Protein AF-A0A497MXH8-F1 (afdb_monomer_lite)

Foldseek 3Di:
DPPPPPVVVVVVVVVVVCVVCVDDDLVVLLVLQQCCQQVLQLLLVCLQVHPVCNVVSNVLSCQQANVQLVVLLVVLCVLCVVPPQNDSSVSSVLSSVLCVQLSVLQNVQSNVCNVVVPLLSNLLSNLVSLLSSLLSQLLVLLVRDPDCNPSSNVSSNRSSVSSVVSCVVVRPRDPVSVVVSVVSSVVSNVVSVVVSVVVVVVVVVVVVVDPPPPD

Radius of gyration: 21.23 Å; chains: 1; bounding box: 56×37×60 Å

Secondary structure (DSSP, 8-state):
---SHHHHHHHHHHHHHHHHT-PPPHHHHHHHHHHHHHHHHHHHHHHHH-GGGHHHHHHHHIIIIIHHHHHHHHHHHHHTTT-TT--HHHHHHHHHHHHHHHHHHHHHHHHHHHHH--TTHHHHHHHHHHHHHHHHHHHHHHHH-SS-HHHHHHHHHHHHHHHHHHHTTTS---HHHHHHHHHHHHHHHHHHHHHHHHHHHHHHHHHTS------

pLDDT: mean 83.24, std 13.32, range [35.53, 95.25]

Structure (mmCIF, N/CA/C/O backbone):
data_AF-A0A497MXH8-F1
#
_entry.id   AF-A0A497MXH8-F1
#
loop_
_atom_site.group_PDB
_atom_site.id
_atom_site.type_symbol
_atom_site.label_atom_id
_atom_site.label_alt_id
_atom_site.label_comp_id
_atom_site.label_asym_id
_atom_site.label_entity_id
_atom_site.label_seq_id
_atom_site.pdbx_PDB_ins_code
_atom_site.Cartn_x
_atom_site.Cartn_y
_atom_site.Cartn_z
_atom_site.occupancy
_atom_site.B_iso_or_equiv
_atom_site.auth_seq_id
_atom_site.auth_comp_id
_atom_site.auth_asym_id
_atom_site.auth_atom_id
_atom_site.pdbx_PDB_model_num
ATOM 1 N N . MET A 1 1 ? -40.051 -21.062 37.160 1.00 43.19 1 MET A N 1
ATOM 2 C CA . MET A 1 1 ? -38.907 -21.979 36.965 1.00 43.19 1 MET A CA 1
ATOM 3 C C . MET A 1 1 ? -38.566 -22.054 35.468 1.00 43.19 1 MET A C 1
ATOM 5 O O . MET A 1 1 ? -38.846 -23.052 34.830 1.00 43.19 1 MET A O 1
ATOM 9 N N . TRP A 1 2 ? -38.050 -20.961 34.881 1.00 47.56 2 TRP A N 1
ATOM 10 C CA . TRP A 1 2 ? -37.720 -20.842 33.440 1.00 47.56 2 TRP A CA 1
ATOM 11 C C . TRP A 1 2 ? -36.442 -20.001 33.198 1.00 47.56 2 TRP A C 1
ATOM 13 O O . TRP A 1 2 ? -36.242 -19.447 32.124 1.00 47.56 2 TRP A O 1
ATOM 23 N N . GLU A 1 3 ? -35.540 -19.900 34.179 1.00 49.22 3 GLU A N 1
ATOM 24 C CA . GLU A 1 3 ? -34.334 -19.050 34.076 1.00 49.22 3 GLU A CA 1
ATOM 25 C C . GLU A 1 3 ? -33.132 -19.727 33.379 1.00 49.22 3 GLU A C 1
ATOM 27 O O . GLU A 1 3 ? -32.123 -19.080 33.108 1.00 49.22 3 GLU A O 1
ATOM 32 N N . GLY A 1 4 ? -33.221 -21.019 33.038 1.00 54.38 4 GLY A N 1
ATOM 33 C CA . GLY A 1 4 ? -32.101 -21.785 32.463 1.00 54.38 4 GLY A CA 1
ATOM 34 C C . GLY A 1 4 ? -31.982 -21.765 30.931 1.00 54.38 4 GLY A C 1
ATOM 35 O O . GLY A 1 4 ? -30.895 -21.983 30.399 1.00 54.38 4 GLY A O 1
ATOM 36 N N . GLY A 1 5 ? -33.071 -21.493 30.200 1.00 57.06 5 GLY A N 1
ATOM 37 C CA . GLY A 1 5 ? -33.105 -21.638 28.734 1.00 57.06 5 GLY A CA 1
ATOM 38 C C . GLY A 1 5 ? -32.389 -20.522 27.963 1.00 57.06 5 GLY A C 1
ATOM 39 O O . GLY A 1 5 ? -31.741 -20.783 26.951 1.00 57.06 5 GLY A O 1
ATOM 40 N N . GLY A 1 6 ? -32.452 -19.283 28.464 1.00 62.06 6 GLY A N 1
ATOM 41 C CA . GLY A 1 6 ? -31.877 -18.112 27.790 1.00 62.06 6 GLY A CA 1
ATOM 42 C C . GLY A 1 6 ? -30.346 -18.095 27.787 1.00 62.06 6 GLY A C 1
ATOM 43 O O . GLY A 1 6 ? -29.736 -17.751 26.776 1.00 62.06 6 GLY A O 1
ATOM 44 N N . ARG A 1 7 ? -29.711 -18.540 28.881 1.00 64.75 7 ARG A N 1
ATOM 45 C CA . ARG A 1 7 ? -28.243 -18.610 28.989 1.00 64.75 7 ARG A CA 1
ATOM 46 C C . ARG A 1 7 ? -27.649 -19.631 28.023 1.00 64.75 7 ARG A C 1
ATOM 48 O O . ARG A 1 7 ? -26.745 -19.294 27.271 1.00 64.75 7 ARG A O 1
ATOM 55 N N . GLY A 1 8 ? -28.236 -20.826 27.943 1.00 73.50 8 GLY A N 1
ATOM 56 C CA . GLY A 1 8 ? -27.774 -21.871 27.023 1.00 73.50 8 GLY A CA 1
ATOM 57 C C . GLY A 1 8 ? -28.005 -21.562 25.538 1.00 73.50 8 GLY A C 1
ATOM 58 O O . GLY A 1 8 ? -27.312 -22.125 24.690 1.00 73.50 8 GLY A O 1
ATOM 59 N N . ALA A 1 9 ? -28.964 -20.690 25.205 1.00 72.88 9 ALA A N 1
ATOM 60 C CA . ALA A 1 9 ? -29.145 -20.173 23.847 1.00 72.88 9 ALA A CA 1
ATOM 61 C C . ALA A 1 9 ? -28.128 -19.065 23.531 1.00 72.88 9 ALA A C 1
ATOM 63 O O . ALA A 1 9 ? -27.497 -19.102 22.477 1.00 72.88 9 ALA A O 1
ATOM 64 N N . SER A 1 10 ? -27.912 -18.136 24.468 1.00 73.00 10 SER A N 1
ATOM 65 C CA . SER A 1 10 ? -26.925 -17.060 24.335 1.00 73.00 10 SER A CA 1
ATOM 66 C C . SER A 1 10 ? -25.495 -17.600 24.223 1.00 73.00 10 SER A C 1
ATOM 68 O O . SER A 1 10 ? -24.756 -17.187 23.334 1.00 73.00 10 SER A O 1
ATOM 70 N N . ASP A 1 11 ? -25.132 -18.602 25.029 1.00 75.81 11 ASP A N 1
ATOM 71 C CA . ASP A 1 11 ? -23.821 -19.262 24.961 1.00 75.81 11 ASP A CA 1
ATOM 72 C C . ASP A 1 11 ? -23.631 -20.029 23.650 1.00 75.81 11 ASP A C 1
ATOM 74 O O . ASP A 1 11 ? -22.543 -20.022 23.076 1.00 75.81 11 ASP A O 1
ATOM 78 N N . ARG A 1 12 ? -24.696 -20.640 23.111 1.00 77.44 12 ARG A N 1
ATOM 79 C CA . ARG A 1 12 ? -24.639 -21.290 21.794 1.00 77.44 12 ARG A CA 1
ATOM 80 C C . ARG A 1 12 ? -24.422 -20.277 20.682 1.00 77.44 12 ARG A C 1
ATOM 82 O O . ARG A 1 12 ? -23.573 -20.506 19.826 1.00 77.44 12 ARG A O 1
ATOM 89 N N . ILE A 1 13 ? -25.129 -19.150 20.725 1.00 76.38 13 ILE A N 1
ATOM 90 C CA . ILE A 1 13 ? -24.955 -18.052 19.771 1.00 76.38 13 ILE A CA 1
ATOM 91 C C . ILE A 1 13 ? -23.530 -17.497 19.886 1.00 76.38 13 ILE A C 1
ATOM 93 O O . ILE A 1 13 ? -22.832 -17.426 18.882 1.00 76.38 13 ILE A O 1
ATOM 97 N N . LEU A 1 14 ? -23.035 -17.212 21.091 1.00 68.06 14 LEU A N 1
ATOM 98 C CA . LEU A 1 14 ? -21.660 -16.749 21.315 1.00 68.06 14 LEU A CA 1
ATOM 99 C C . LEU A 1 14 ? -20.607 -17.762 20.840 1.00 68.06 14 LEU A C 1
ATOM 101 O O . LEU A 1 14 ? -19.622 -17.370 20.214 1.00 68.06 14 LEU A O 1
ATOM 105 N N . SER A 1 15 ? -20.815 -19.062 21.069 1.00 69.12 15 SER A N 1
ATOM 106 C CA . SER A 1 15 ? -19.917 -20.121 20.583 1.00 69.12 15 SER A CA 1
ATOM 107 C C . SER A 1 15 ? -19.911 -20.225 19.052 1.00 69.12 15 SER A C 1
ATOM 109 O O . SER A 1 15 ? -18.855 -20.346 18.439 1.00 69.12 15 SER A O 1
ATOM 111 N N . TYR A 1 16 ? -21.076 -20.080 18.416 1.00 68.00 16 TYR A N 1
ATOM 112 C CA . TYR A 1 16 ? -21.204 -20.117 16.963 1.00 68.00 16 TYR A CA 1
ATOM 113 C C . TYR A 1 16 ? -20.597 -18.864 16.316 1.00 68.00 16 TYR A C 1
ATOM 115 O O . TYR A 1 16 ? -19.886 -18.959 15.320 1.00 68.00 16 TYR A O 1
ATOM 123 N N . TYR A 1 17 ? -20.801 -17.688 16.918 1.00 63.69 17 TYR A N 1
ATOM 124 C CA . TYR A 1 17 ? -20.222 -16.426 16.451 1.00 63.69 17 TYR A CA 1
ATOM 125 C C . TYR A 1 17 ? -18.705 -16.360 16.665 1.00 63.69 17 TYR A C 1
ATOM 127 O O . TYR A 1 17 ? -17.989 -15.886 15.788 1.00 63.69 17 TYR A O 1
ATOM 135 N N . SER A 1 18 ? -18.192 -16.852 17.795 1.00 58.66 18 SER A N 1
ATOM 136 C CA . SER A 1 18 ? -16.743 -16.915 18.045 1.00 58.66 18 SER A CA 1
ATOM 137 C C . SER A 1 18 ? -16.027 -17.905 17.123 1.00 58.66 18 SER A C 1
ATOM 139 O O . SER A 1 18 ? -14.884 -17.654 16.746 1.00 58.66 18 SER A O 1
ATOM 141 N N . TYR A 1 19 ? -16.709 -18.972 16.697 1.00 56.31 19 TYR A N 1
ATOM 142 C CA . TYR A 1 19 ? -16.226 -19.885 15.662 1.00 56.31 19 TYR A CA 1
ATOM 143 C C . TYR A 1 19 ? -16.252 -19.247 14.262 1.00 56.31 19 TYR A C 1
ATOM 145 O O . TYR A 1 19 ? -15.272 -19.342 13.525 1.00 56.31 19 TYR A O 1
ATOM 153 N N . LEU A 1 20 ? -17.334 -18.541 13.908 1.00 55.09 20 LEU A N 1
ATOM 154 C CA . LEU A 1 20 ? -17.495 -17.899 12.596 1.00 55.09 20 LEU A CA 1
ATOM 155 C C . L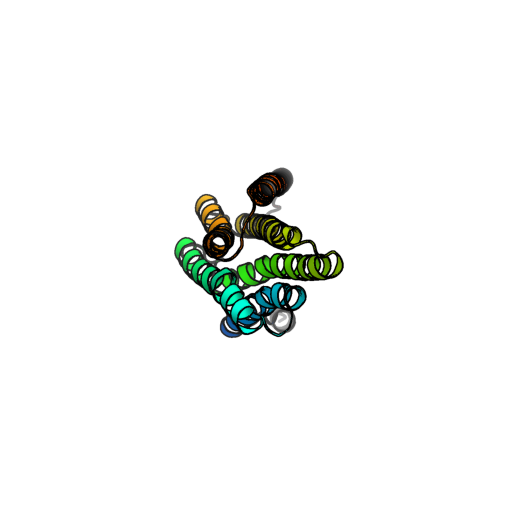EU A 1 20 ? -16.564 -16.686 12.399 1.00 55.09 20 LEU A C 1
ATOM 157 O O . LEU A 1 20 ? -16.158 -16.386 11.280 1.00 55.09 20 LEU A O 1
ATOM 161 N N . PHE A 1 21 ? -16.188 -16.019 13.493 1.00 56.22 21 PHE A N 1
ATOM 162 C CA . PHE A 1 21 ? -15.220 -14.922 13.526 1.00 56.22 21 PHE A CA 1
ATOM 163 C C . PHE A 1 21 ? -13.982 -15.305 14.336 1.00 56.22 21 PHE A C 1
ATOM 165 O O . PHE A 1 21 ? -13.549 -14.552 15.214 1.00 56.22 21 PHE A O 1
ATOM 172 N N . GLY A 1 22 ? -13.397 -16.469 14.035 1.00 59.00 22 GLY A N 1
ATOM 173 C CA . GLY A 1 22 ? -12.070 -16.848 14.512 1.00 59.00 22 GLY A CA 1
ATOM 174 C C . GLY A 1 22 ? -11.027 -15.847 14.021 1.00 59.00 22 GLY A C 1
ATOM 175 O O . GLY A 1 22 ? -10.357 -16.059 13.015 1.00 59.00 22 GLY A O 1
ATOM 176 N N . PHE A 1 23 ? -10.922 -14.707 14.699 1.00 64.62 23 PHE A N 1
ATOM 177 C CA . PHE A 1 23 ? -10.021 -13.640 14.305 1.00 64.62 23 PHE A CA 1
ATOM 178 C C . PHE A 1 23 ? -8.589 -14.190 14.443 1.00 64.62 23 PHE A C 1
ATOM 180 O O . PHE A 1 23 ? -8.267 -14.789 15.478 1.00 64.62 23 PHE A O 1
ATOM 187 N N . PRO A 1 24 ? -7.705 -14.016 13.449 1.00 78.50 24 PRO A N 1
ATOM 188 C CA . PRO A 1 24 ? -6.362 -14.593 13.473 1.00 78.50 24 PRO A CA 1
ATOM 189 C C . PRO A 1 24 ? -5.534 -14.003 14.614 1.00 78.50 24 PRO A C 1
ATOM 191 O O . PRO A 1 24 ? -5.669 -12.820 14.954 1.00 78.50 24 PRO A O 1
ATOM 194 N N . SER A 1 25 ? -4.703 -14.821 15.264 1.00 86.12 25 SER A N 1
ATOM 195 C CA . SER A 1 25 ? -3.839 -14.343 16.353 1.00 86.12 25 SER A CA 1
ATOM 196 C C . SER A 1 25 ? -2.912 -13.218 15.865 1.00 86.12 25 SER A C 1
ATOM 198 O O . SER A 1 25 ? -2.601 -13.125 14.680 1.00 86.12 25 SER A O 1
ATOM 200 N N . HIS A 1 26 ? -2.442 -12.350 16.766 1.00 85.94 26 HIS A N 1
ATOM 201 C CA . HIS A 1 26 ? -1.586 -11.221 16.371 1.00 85.94 26 HIS A CA 1
ATOM 202 C C . HIS A 1 26 ? -0.298 -11.667 15.656 1.00 85.94 26 HIS A C 1
ATOM 204 O O . HIS A 1 26 ? 0.133 -11.020 14.709 1.00 85.94 26 HIS A O 1
ATOM 210 N N . ARG A 1 27 ? 0.273 -12.812 16.055 1.00 89.00 27 ARG A N 1
ATOM 211 C CA . ARG A 1 27 ? 1.458 -13.392 15.402 1.00 89.00 27 ARG A CA 1
ATOM 212 C C . ARG A 1 27 ? 1.169 -13.833 13.969 1.00 89.00 27 ARG A C 1
ATOM 214 O O . ARG A 1 27 ? 2.009 -13.633 13.101 1.00 89.00 27 ARG A O 1
ATOM 221 N N . VAL A 1 28 ? -0.015 -14.401 13.731 1.00 90.50 28 VAL A N 1
ATOM 222 C CA . VAL A 1 28 ? -0.452 -14.798 12.385 1.00 90.50 28 VAL A CA 1
ATOM 223 C C . VAL A 1 28 ? -0.630 -13.561 11.511 1.00 90.50 28 VAL A C 1
ATOM 225 O O . VAL A 1 28 ? -0.081 -13.529 10.421 1.00 90.50 28 VAL A O 1
ATOM 228 N N . LEU A 1 29 ? -1.274 -12.506 12.023 1.00 90.56 29 LEU A N 1
ATOM 229 C CA . LEU A 1 29 ? -1.429 -11.241 11.292 1.00 90.56 29 LEU A CA 1
ATOM 230 C C . LEU A 1 29 ? -0.088 -10.588 10.938 1.00 90.56 29 LEU A C 1
ATOM 232 O O . LEU A 1 29 ? 0.080 -10.109 9.823 1.00 90.56 29 LEU A O 1
ATOM 236 N N . LEU A 1 30 ? 0.87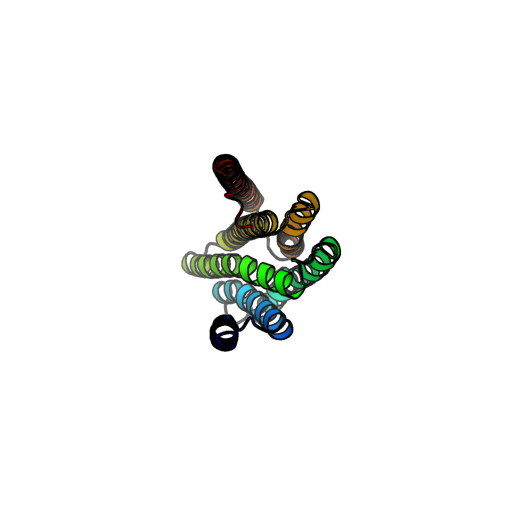3 -10.586 11.866 1.00 91.62 30 LEU A N 1
ATOM 237 C CA . LEU A 1 30 ? 2.221 -10.078 11.599 1.00 91.62 30 LEU A CA 1
ATOM 238 C C . LEU A 1 30 ? 2.920 -10.887 10.504 1.00 91.62 30 LEU A C 1
ATOM 240 O O . LEU A 1 30 ? 3.537 -10.309 9.612 1.00 91.62 30 LEU A O 1
ATOM 244 N N . LEU A 1 31 ? 2.812 -12.216 10.554 1.00 93.75 31 LEU A N 1
ATOM 245 C CA . LEU A 1 31 ? 3.403 -13.088 9.546 1.00 93.75 31 LEU A CA 1
ATOM 246 C C . LEU A 1 31 ? 2.743 -12.876 8.181 1.00 93.75 31 LEU A C 1
ATOM 248 O O . LEU A 1 31 ? 3.450 -12.707 7.194 1.00 93.75 31 LEU A O 1
ATOM 252 N N . GLU A 1 32 ? 1.413 -12.809 8.124 1.00 93.00 32 GLU A N 1
ATOM 253 C CA . GLU A 1 32 ? 0.670 -12.500 6.899 1.00 93.00 32 GLU A CA 1
ATOM 254 C C . GLU A 1 32 ? 1.069 -11.141 6.328 1.00 93.00 32 GLU A C 1
ATOM 256 O O . GLU A 1 32 ? 1.327 -11.033 5.134 1.00 93.00 32 GLU A O 1
ATOM 261 N N . GLN A 1 33 ? 1.200 -10.117 7.170 1.00 93.50 33 GLN A N 1
ATOM 262 C CA . GLN A 1 33 ? 1.641 -8.795 6.739 1.00 93.50 33 GLN A CA 1
ATOM 263 C C . GLN A 1 33 ? 3.050 -8.828 6.159 1.00 93.50 33 GLN A C 1
ATOM 265 O O . GLN A 1 33 ? 3.265 -8.279 5.079 1.00 93.50 33 GLN A O 1
ATOM 270 N N . VAL A 1 34 ? 3.998 -9.494 6.820 1.00 94.81 34 VAL A N 1
ATOM 271 C CA . VAL A 1 34 ? 5.362 -9.656 6.297 1.00 94.81 34 VAL A CA 1
ATOM 272 C C . VAL A 1 34 ? 5.337 -10.399 4.965 1.00 94.81 34 VAL A C 1
ATOM 274 O O . VAL A 1 34 ? 5.944 -9.940 4.006 1.00 94.81 34 VAL A O 1
ATOM 277 N N . VAL A 1 35 ? 4.598 -11.502 4.863 1.00 95.25 35 VAL A N 1
ATOM 278 C CA . VAL A 1 35 ? 4.504 -12.297 3.632 1.00 95.25 35 VAL A CA 1
ATOM 279 C C . VAL A 1 35 ? 3.888 -11.484 2.492 1.00 95.25 35 VAL A C 1
ATOM 281 O O . VAL A 1 35 ? 4.460 -11.424 1.405 1.00 95.25 35 VAL A O 1
ATOM 284 N N . VAL A 1 36 ? 2.757 -10.818 2.731 1.00 94.56 36 VAL A N 1
ATOM 285 C CA . VAL A 1 36 ? 2.049 -10.018 1.721 1.00 94.56 36 VAL A CA 1
ATOM 286 C C . VAL A 1 36 ? 2.892 -8.830 1.270 1.00 94.56 36 VAL A C 1
ATOM 288 O O . VAL A 1 36 ? 3.002 -8.584 0.072 1.00 94.56 36 VAL A O 1
ATOM 291 N N . THR A 1 37 ? 3.518 -8.105 2.195 1.00 94.19 37 THR A N 1
ATOM 292 C CA . THR A 1 37 ? 4.327 -6.927 1.846 1.00 94.19 37 THR A CA 1
ATOM 293 C C . THR A 1 37 ? 5.655 -7.299 1.190 1.00 94.19 37 THR A C 1
ATOM 295 O O . THR A 1 37 ? 6.056 -6.640 0.231 1.00 94.19 37 THR A O 1
ATOM 298 N N . LEU A 1 38 ? 6.307 -8.378 1.631 1.00 95.12 38 LEU A N 1
ATOM 299 C CA . LEU A 1 38 ? 7.580 -8.836 1.077 1.00 95.12 38 LEU A CA 1
ATOM 300 C C . LEU A 1 38 ? 7.396 -9.514 -0.284 1.00 95.12 38 LEU A C 1
ATOM 302 O O . LEU A 1 38 ? 8.002 -9.100 -1.270 1.00 95.12 38 LEU A O 1
ATOM 306 N N . ILE A 1 39 ? 6.549 -10.544 -0.361 1.00 94.38 39 ILE A N 1
ATOM 307 C CA . ILE A 1 39 ? 6.336 -11.295 -1.605 1.00 94.38 39 ILE A CA 1
ATOM 308 C C . ILE A 1 39 ? 5.531 -10.445 -2.586 1.00 94.38 39 ILE A C 1
ATOM 310 O O . ILE A 1 39 ? 5.916 -10.303 -3.746 1.00 94.38 39 ILE A O 1
ATOM 314 N N . GLY A 1 40 ? 4.447 -9.828 -2.117 1.00 92.25 40 GLY A N 1
ATOM 315 C CA . GLY A 1 40 ? 3.594 -8.984 -2.946 1.00 92.25 40 GLY A CA 1
ATOM 316 C C . GLY A 1 40 ? 4.288 -7.714 -3.436 1.00 92.25 40 GLY A C 1
ATOM 317 O O . GLY A 1 40 ? 4.058 -7.301 -4.569 1.00 92.25 40 GLY A O 1
ATOM 318 N N . GLY A 1 41 ? 5.181 -7.122 -2.638 1.00 90.50 41 GLY A N 1
ATOM 319 C CA . GLY A 1 41 ? 5.995 -5.980 -3.064 1.00 90.50 41 GLY A CA 1
ATOM 320 C C . GLY A 1 41 ? 7.109 -6.352 -4.049 1.00 90.50 41 GLY A C 1
ATOM 321 O O . GLY A 1 41 ? 7.452 -5.546 -4.915 1.00 90.50 41 GLY A O 1
ATOM 322 N N . ALA A 1 42 ? 7.663 -7.567 -3.957 1.00 93.69 42 ALA A N 1
ATOM 323 C CA . ALA A 1 42 ? 8.743 -8.028 -4.832 1.00 93.69 42 ALA A CA 1
ATOM 324 C C . ALA A 1 42 ? 8.228 -8.534 -6.188 1.00 93.69 42 ALA A C 1
ATOM 326 O O . ALA A 1 42 ? 8.876 -8.327 -7.218 1.00 93.69 42 ALA A O 1
ATOM 327 N N . LEU A 1 43 ? 7.054 -9.170 -6.200 1.00 93.44 43 LEU A N 1
ATOM 328 C CA . LEU A 1 43 ? 6.457 -9.795 -7.381 1.00 93.44 43 LEU A CA 1
ATOM 329 C C . LEU A 1 43 ? 6.374 -8.867 -8.616 1.00 93.44 43 LEU A C 1
ATOM 331 O O . LEU A 1 43 ? 6.804 -9.300 -9.683 1.00 93.44 43 LEU A O 1
ATOM 335 N N . PRO A 1 44 ? 5.925 -7.597 -8.525 1.00 91.00 44 PRO A N 1
ATOM 336 C CA . PRO A 1 44 ? 5.877 -6.677 -9.665 1.00 91.00 44 PRO A CA 1
ATOM 337 C C . PRO A 1 44 ? 7.229 -6.484 -10.355 1.00 91.00 44 PRO A C 1
ATOM 339 O O . PRO A 1 44 ? 7.310 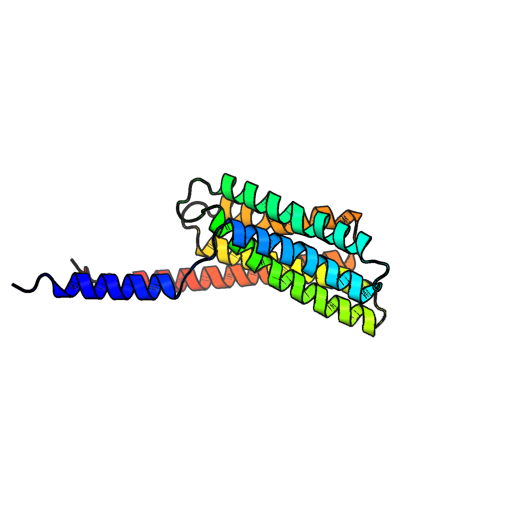-6.448 -11.582 1.00 91.00 44 PRO A O 1
ATOM 342 N N . LEU A 1 45 ? 8.302 -6.363 -9.571 1.00 89.62 45 LEU A N 1
ATOM 343 C CA . LEU A 1 45 ? 9.647 -6.134 -10.092 1.00 89.62 45 LEU A CA 1
ATOM 344 C C . LEU A 1 45 ? 10.235 -7.403 -10.706 1.00 89.62 45 LEU A C 1
ATOM 346 O O . LEU A 1 45 ? 10.893 -7.313 -11.741 1.00 89.62 45 LEU A O 1
ATOM 350 N N . ILE A 1 46 ? 9.949 -8.568 -10.117 1.00 92.75 46 ILE A N 1
ATOM 351 C CA . ILE A 1 46 ? 10.321 -9.876 -10.674 1.00 92.75 46 ILE A CA 1
ATOM 352 C C . ILE A 1 46 ? 9.608 -10.105 -12.011 1.00 92.75 46 ILE A C 1
ATOM 354 O O . ILE A 1 46 ? 10.242 -10.512 -12.979 1.00 92.75 46 ILE A O 1
ATOM 358 N N . LEU A 1 47 ? 8.311 -9.794 -12.103 1.00 90.25 47 LEU A N 1
ATOM 359 C CA . LEU A 1 47 ? 7.559 -9.890 -13.360 1.00 90.25 47 LEU A CA 1
ATOM 360 C C . LEU A 1 47 ? 8.119 -8.948 -14.431 1.00 90.25 47 LEU A C 1
ATOM 362 O O . LEU A 1 47 ? 8.151 -9.289 -15.613 1.00 90.25 47 LEU A O 1
ATOM 366 N N . TYR A 1 48 ? 8.579 -7.768 -14.018 1.00 88.69 48 TYR A N 1
ATOM 367 C CA . TYR A 1 48 ? 9.081 -6.758 -14.934 1.00 88.69 48 TYR A CA 1
ATOM 368 C C . TYR A 1 48 ? 10.502 -7.037 -15.452 1.00 88.69 48 TYR A C 1
ATOM 370 O O . TYR A 1 48 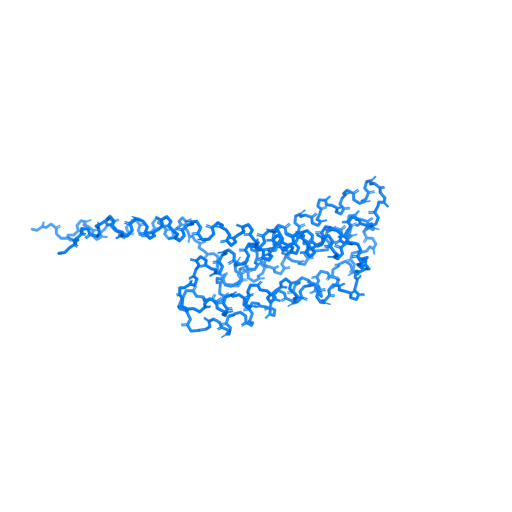? 10.743 -7.040 -16.665 1.00 88.69 48 TYR A O 1
ATOM 378 N N . LYS A 1 49 ? 11.450 -7.266 -14.534 1.00 87.81 49 LYS A N 1
ATOM 379 C CA . LYS A 1 49 ? 12.886 -7.431 -14.824 1.00 87.81 49 LYS A CA 1
ATOM 380 C C . LYS A 1 49 ? 13.310 -8.896 -14.988 1.00 87.81 49 LYS A C 1
ATOM 382 O O . LYS A 1 49 ? 14.386 -9.146 -15.522 1.00 87.81 49 LYS A O 1
ATOM 387 N N . GLY A 1 50 ? 12.470 -9.850 -14.588 1.00 87.12 50 GLY A N 1
ATOM 388 C CA . GLY A 1 50 ? 12.735 -11.288 -14.653 1.00 87.12 50 GLY A CA 1
ATOM 389 C C . GLY A 1 50 ? 13.318 -11.873 -13.362 1.00 87.12 50 GLY A C 1
ATOM 390 O O . GLY A 1 50 ? 13.524 -11.192 -12.363 1.00 87.12 50 GLY A O 1
ATOM 391 N N . VAL A 1 51 ? 13.615 -13.176 -13.381 1.00 90.12 51 VAL A N 1
ATOM 392 C CA . VAL A 1 51 ? 14.071 -13.941 -12.198 1.00 90.12 51 VAL A CA 1
ATOM 393 C C . VAL A 1 51 ? 15.441 -13.476 -11.683 1.00 90.12 51 VAL A C 1
ATOM 395 O O . VAL A 1 51 ? 15.725 -13.562 -10.490 1.00 90.12 51 VAL A O 1
ATOM 398 N N . SER A 1 52 ? 16.280 -12.902 -12.548 1.00 90.56 52 SER A N 1
ATOM 399 C CA . SER A 1 52 ? 17.577 -12.333 -12.158 1.00 90.56 52 SER A CA 1
ATOM 400 C C . SER A 1 52 ? 17.451 -11.168 -11.170 1.00 90.56 52 SER A C 1
ATOM 402 O O . SER A 1 52 ? 18.398 -10.881 -10.440 1.00 90.56 52 SER A O 1
ATOM 404 N N . SER A 1 53 ? 16.284 -10.521 -11.086 1.00 89.88 53 SER A N 1
ATOM 405 C CA . SER A 1 53 ? 16.033 -9.445 -10.130 1.00 89.88 53 SER A CA 1
ATOM 406 C C . SER A 1 53 ? 15.446 -9.918 -8.799 1.00 89.88 53 SER A C 1
ATOM 408 O O . SER A 1 53 ? 15.010 -9.068 -8.025 1.00 89.88 53 SER A O 1
ATOM 410 N N . LEU A 1 54 ? 15.423 -11.221 -8.494 1.00 92.50 54 LEU A N 1
ATOM 411 C CA . LEU A 1 54 ? 14.848 -11.751 -7.247 1.00 92.50 54 LEU A CA 1
ATOM 412 C C . LEU A 1 54 ? 15.388 -11.045 -5.996 1.00 92.50 54 LEU A C 1
ATOM 414 O O . LEU A 1 54 ? 14.620 -10.446 -5.245 1.00 92.50 54 LEU A O 1
ATOM 418 N N . LEU A 1 55 ? 16.710 -11.064 -5.805 1.00 93.62 55 LEU A N 1
ATOM 419 C CA . LEU A 1 55 ? 17.355 -10.466 -4.636 1.00 93.62 55 LEU A CA 1
ATOM 420 C C . LEU A 1 55 ? 17.105 -8.948 -4.521 1.00 93.62 55 LEU A C 1
ATOM 422 O O . LEU A 1 55 ? 16.621 -8.519 -3.473 1.00 93.62 55 LEU A O 1
ATOM 426 N N . PRO A 1 56 ? 17.341 -8.119 -5.562 1.00 91.75 56 PRO A N 1
ATOM 427 C CA . PRO A 1 56 ? 17.058 -6.687 -5.460 1.00 91.75 56 PRO A CA 1
ATOM 428 C C . PRO A 1 56 ? 15.561 -6.379 -5.295 1.00 91.75 56 PRO A C 1
ATOM 430 O O . PRO A 1 56 ? 15.221 -5.390 -4.653 1.00 91.75 56 PRO A O 1
ATOM 433 N N . SER A 1 57 ? 14.659 -7.222 -5.811 1.00 92.88 57 SER A N 1
ATOM 434 C CA . SER A 1 57 ? 13.209 -7.038 -5.633 1.00 92.88 57 SER A CA 1
ATOM 435 C C . SER A 1 57 ? 12.762 -7.348 -4.205 1.00 92.88 57 SER A C 1
ATOM 437 O O . SER A 1 57 ? 11.927 -6.633 -3.659 1.00 92.88 57 SER A O 1
ATOM 439 N N . LEU A 1 58 ? 13.342 -8.375 -3.574 1.00 94.00 58 LEU A N 1
ATOM 440 C CA . LEU A 1 58 ? 13.095 -8.690 -2.165 1.00 94.00 58 LEU A CA 1
ATOM 441 C C . LEU A 1 58 ? 13.636 -7.598 -1.240 1.00 94.00 58 LEU A C 1
ATOM 443 O O . LEU A 1 58 ? 12.938 -7.183 -0.320 1.00 94.00 58 LEU A O 1
ATOM 447 N N . LEU A 1 59 ? 14.842 -7.086 -1.505 1.00 93.69 59 LEU A N 1
ATOM 448 C CA . LEU A 1 59 ? 15.414 -5.973 -0.739 1.00 93.69 59 LEU A CA 1
ATOM 449 C C . LEU A 1 59 ? 14.579 -4.695 -0.888 1.00 93.69 59 LEU A C 1
ATOM 451 O O . LEU A 1 59 ? 14.335 -3.998 0.099 1.00 93.69 59 LEU A O 1
ATOM 455 N N . PHE A 1 60 ? 14.086 -4.417 -2.097 1.00 92.62 60 PHE A N 1
ATOM 456 C CA . PHE A 1 60 ? 13.134 -3.335 -2.335 1.00 92.62 60 PHE A CA 1
ATOM 457 C C . PHE A 1 60 ? 11.856 -3.528 -1.512 1.00 92.62 60 PHE A C 1
ATOM 459 O O . PHE A 1 60 ? 11.469 -2.649 -0.752 1.00 92.62 60 PHE A O 1
ATOM 466 N N . ALA A 1 61 ? 11.225 -4.699 -1.581 1.00 94.25 61 ALA A N 1
ATOM 467 C CA . ALA A 1 61 ? 9.985 -4.956 -0.853 1.00 94.25 61 ALA A CA 1
ATOM 468 C C . ALA A 1 61 ? 10.161 -4.911 0.677 1.00 94.25 61 ALA A C 1
ATOM 470 O O . ALA A 1 61 ? 9.296 -4.410 1.404 1.00 94.25 61 ALA A O 1
ATOM 471 N N . LEU A 1 62 ? 11.307 -5.381 1.174 1.00 94.00 62 LEU A N 1
ATOM 472 C CA . LEU A 1 62 ? 11.670 -5.309 2.585 1.00 94.00 62 LEU A CA 1
ATOM 473 C C . LEU A 1 62 ? 11.802 -3.853 3.053 1.00 94.00 62 LEU A C 1
ATOM 475 O O . LEU A 1 62 ? 11.192 -3.469 4.051 1.00 94.00 62 LEU A O 1
ATOM 479 N N . SER A 1 63 ? 12.569 -3.046 2.319 1.00 92.62 63 SER A N 1
ATOM 480 C CA . SER A 1 63 ? 12.865 -1.653 2.678 1.00 92.62 63 SER A CA 1
ATOM 481 C C . SER A 1 63 ? 11.695 -0.697 2.446 1.00 92.62 63 SER A C 1
ATOM 483 O O . SER A 1 63 ? 11.503 0.216 3.244 1.00 92.62 63 SER A O 1
ATOM 485 N N . THR A 1 64 ? 10.901 -0.913 1.396 1.00 91.81 64 THR A N 1
ATOM 486 C CA . THR A 1 64 ? 9.827 -0.002 0.980 1.00 91.81 64 THR A CA 1
ATOM 487 C C . THR A 1 64 ? 8.462 -0.342 1.574 1.00 91.81 64 THR A C 1
ATOM 489 O O . THR A 1 64 ? 7.678 0.562 1.844 1.00 91.81 64 THR A O 1
ATOM 492 N N . PHE A 1 65 ? 8.151 -1.622 1.810 1.00 91.81 65 PHE A N 1
ATOM 493 C CA . PHE A 1 65 ? 6.835 -2.024 2.326 1.00 91.81 65 PHE A CA 1
ATOM 494 C C . PHE A 1 65 ? 6.909 -2.650 3.712 1.00 91.81 65 PHE A C 1
ATOM 496 O O . PHE A 1 65 ? 6.212 -2.217 4.630 1.00 91.81 65 PHE A O 1
ATOM 503 N N . THR A 1 66 ? 7.765 -3.655 3.885 1.00 92.88 66 THR A N 1
ATOM 504 C CA . THR A 1 66 ? 7.746 -4.489 5.094 1.00 92.88 66 THR A CA 1
ATOM 505 C C . THR A 1 66 ? 8.175 -3.690 6.327 1.00 92.88 66 THR A C 1
ATOM 507 O O . THR A 1 66 ? 7.390 -3.539 7.260 1.00 92.88 66 THR A O 1
ATOM 510 N N . LEU A 1 67 ? 9.380 -3.107 6.322 1.00 93.06 67 LEU A N 1
ATOM 511 C CA . LEU A 1 67 ? 9.881 -2.326 7.459 1.00 93.06 67 LEU A CA 1
ATOM 512 C C . LEU A 1 67 ? 9.025 -1.080 7.749 1.00 93.06 67 LEU A C 1
ATOM 514 O O . LEU A 1 67 ? 8.659 -0.886 8.913 1.00 93.06 67 LEU A O 1
ATOM 518 N N . PRO A 1 68 ? 8.637 -0.262 6.748 1.00 92.62 68 PRO A N 1
ATOM 519 C CA . PRO A 1 68 ? 7.828 0.926 7.007 1.00 92.62 68 PRO A CA 1
ATOM 520 C C . PRO A 1 68 ? 6.425 0.598 7.529 1.00 92.62 68 PRO A C 1
ATOM 522 O O . PRO A 1 68 ? 5.897 1.351 8.350 1.00 92.62 68 PRO A O 1
ATOM 525 N N . SER A 1 69 ? 5.834 -0.529 7.108 1.00 91.31 69 SER A N 1
ATOM 526 C CA . SER A 1 69 ? 4.533 -0.977 7.621 1.00 91.31 69 SER A CA 1
ATOM 527 C C . SER A 1 69 ? 4.601 -1.410 9.084 1.00 91.31 69 SER A C 1
ATOM 529 O O . SER A 1 69 ? 3.820 -0.910 9.890 1.00 91.31 69 SER A O 1
ATOM 531 N N . LEU A 1 70 ? 5.588 -2.232 9.455 1.00 91.56 70 LEU A N 1
ATOM 532 C CA . LEU A 1 70 ? 5.790 -2.665 10.841 1.00 91.56 70 LEU A CA 1
ATOM 533 C C . LEU A 1 70 ? 6.087 -1.479 11.765 1.00 91.56 70 LEU A C 1
ATOM 535 O O . LEU A 1 70 ? 5.511 -1.371 12.848 1.00 91.56 70 LEU A O 1
ATOM 539 N N . LEU A 1 71 ? 6.944 -0.552 11.324 1.00 91.31 71 LEU A N 1
ATOM 540 C CA . LEU A 1 71 ? 7.246 0.656 12.089 1.00 91.31 71 LEU A CA 1
ATOM 541 C C . LEU A 1 71 ? 6.000 1.531 12.258 1.00 91.31 71 LEU A C 1
ATOM 543 O O . LEU A 1 71 ? 5.732 2.022 13.355 1.00 91.31 71 LEU A O 1
ATOM 547 N N . SER A 1 72 ? 5.212 1.702 11.194 1.00 89.25 72 SER A N 1
ATOM 548 C CA . SER A 1 72 ? 3.972 2.466 11.282 1.00 89.25 72 SER A CA 1
ATOM 549 C C . SER A 1 72 ? 2.958 1.817 12.216 1.00 89.25 72 SER A C 1
ATOM 551 O O . SER A 1 72 ? 2.224 2.557 12.867 1.00 89.25 72 SER A O 1
ATOM 553 N N . ASP A 1 73 ? 2.878 0.490 12.286 1.00 89.06 73 ASP A N 1
ATOM 554 C CA . ASP A 1 73 ? 1.959 -0.200 13.197 1.00 89.06 73 ASP A CA 1
ATOM 555 C C . ASP A 1 73 ? 2.339 0.008 14.651 1.00 89.06 73 ASP A C 1
ATOM 557 O O . ASP A 1 73 ? 1.482 0.346 15.471 1.00 89.06 73 ASP A O 1
ATOM 561 N N . LEU A 1 74 ? 3.633 -0.113 14.953 1.00 87.56 74 LEU A N 1
ATOM 562 C CA . LEU A 1 74 ? 4.165 0.176 16.278 1.00 87.56 74 LEU A CA 1
ATOM 563 C C . LEU A 1 74 ? 3.846 1.618 16.674 1.00 87.56 74 LEU A C 1
ATOM 565 O O . LEU A 1 74 ? 3.215 1.847 17.704 1.00 87.56 74 LEU A O 1
ATOM 569 N N . LEU A 1 75 ? 4.180 2.588 15.823 1.00 87.19 75 LEU A N 1
ATOM 570 C CA . LEU A 1 75 ? 3.904 3.996 16.098 1.00 87.19 75 LEU A CA 1
ATOM 571 C C . LEU A 1 75 ? 2.401 4.273 16.239 1.00 87.19 75 LEU A C 1
ATOM 573 O O . LEU A 1 75 ? 1.995 4.949 17.179 1.00 87.19 75 LEU A O 1
ATOM 577 N N . THR A 1 76 ? 1.562 3.706 15.368 1.00 85.19 76 THR A N 1
ATOM 578 C CA . THR A 1 76 ? 0.099 3.870 15.441 1.00 85.19 76 THR A CA 1
ATOM 579 C C . THR A 1 76 ? -0.461 3.302 16.740 1.00 85.19 76 THR A C 1
ATOM 581 O O . THR A 1 76 ? -1.304 3.938 17.370 1.00 85.19 76 THR A O 1
ATOM 584 N N . SER A 1 77 ? 0.041 2.147 17.186 1.00 83.94 77 SER A N 1
ATOM 585 C CA . SER A 1 77 ? -0.360 1.553 18.464 1.00 83.94 77 SER A CA 1
ATOM 586 C C . SER A 1 77 ? 0.044 2.405 19.674 1.00 83.94 77 SER A C 1
ATOM 588 O O . SER A 1 77 ? -0.698 2.463 20.650 1.00 83.94 77 SER A O 1
ATOM 590 N N . LEU A 1 78 ? 1.169 3.125 19.598 1.00 84.50 78 LEU A N 1
ATOM 591 C CA . LEU A 1 78 ? 1.606 4.053 20.645 1.00 84.50 78 LEU A CA 1
ATOM 592 C C . LEU A 1 78 ? 0.771 5.342 20.645 1.00 84.50 78 LEU A C 1
ATOM 594 O O . LEU A 1 78 ? 0.302 5.775 21.697 1.00 84.50 78 LEU A O 1
ATOM 598 N N . LEU A 1 79 ? 0.538 5.924 19.465 1.00 83.06 79 LEU A N 1
ATOM 599 C CA . LEU A 1 79 ? -0.243 7.153 19.266 1.00 83.06 79 LEU A CA 1
ATOM 600 C C . LEU A 1 79 ? -1.705 7.006 19.721 1.00 83.06 79 LEU A C 1
ATOM 602 O O . LEU A 1 79 ? -2.273 7.946 20.284 1.00 83.06 79 LEU A O 1
ATOM 606 N N . LEU A 1 80 ? -2.299 5.831 19.492 1.00 79.38 80 LEU A N 1
ATOM 607 C CA . LEU A 1 80 ? -3.696 5.510 19.814 1.00 79.38 80 LEU A CA 1
ATOM 608 C C . LEU A 1 80 ? -3.847 4.633 21.068 1.00 79.38 80 LEU A C 1
ATOM 610 O O . LEU A 1 80 ? -4.924 4.103 21.318 1.00 79.38 80 LEU A O 1
ATOM 614 N N . SER A 1 81 ? -2.801 4.516 21.891 1.00 75.88 81 SER A N 1
ATOM 615 C CA . SER A 1 81 ? -2.798 3.699 23.119 1.00 75.88 81 SER A CA 1
ATOM 616 C C . SER A 1 81 ? -3.878 4.072 24.148 1.00 75.88 81 SER A C 1
ATOM 618 O O . SER A 1 81 ? -4.197 3.268 25.021 1.00 75.88 81 SER A O 1
ATOM 620 N N . GLY A 1 82 ? -4.463 5.270 24.042 1.00 70.19 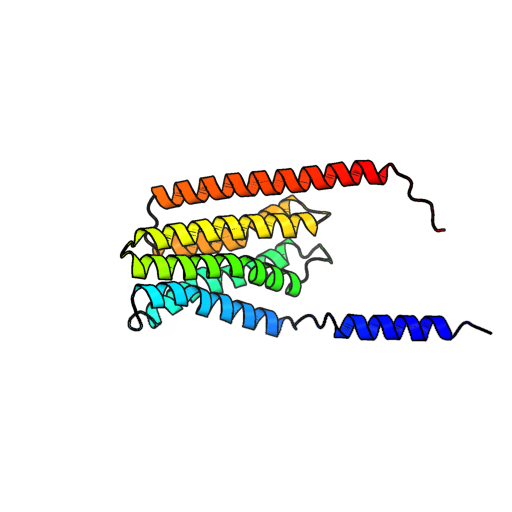82 GLY A N 1
ATOM 621 C CA . GLY A 1 82 ? -5.571 5.729 24.884 1.00 70.19 82 GLY A CA 1
ATOM 622 C C . GLY A 1 82 ? -6.960 5.227 24.468 1.00 70.19 82 GLY A C 1
ATOM 623 O O . GLY A 1 82 ? -7.901 5.377 25.247 1.00 70.19 82 GLY A O 1
ATOM 624 N N . ASP A 1 83 ? -7.108 4.631 23.278 1.00 74.31 83 ASP A N 1
ATOM 625 C CA . ASP A 1 83 ? -8.395 4.151 22.767 1.00 74.31 83 ASP A CA 1
ATOM 626 C C . ASP A 1 83 ? -8.516 2.619 22.918 1.00 74.31 83 ASP A C 1
ATOM 628 O O . ASP A 1 83 ? -7.758 1.870 22.294 1.00 74.31 83 ASP A O 1
ATOM 632 N N . PRO A 1 84 ? -9.524 2.098 23.650 1.00 68.75 84 PRO A N 1
ATOM 633 C CA . PRO A 1 84 ? -9.678 0.655 23.883 1.00 68.75 84 PRO A CA 1
ATOM 634 C C . PRO A 1 84 ? -9.983 -0.132 22.598 1.00 68.75 84 PRO A C 1
ATOM 636 O O . PRO A 1 84 ? -9.835 -1.354 22.547 1.00 68.75 84 PRO A O 1
ATOM 639 N N . LEU A 1 85 ? -10.417 0.562 21.542 1.00 71.31 85 LEU A N 1
ATOM 640 C CA . LEU A 1 85 ? -10.707 -0.034 20.244 1.00 71.31 85 LEU A CA 1
ATOM 641 C C . LEU A 1 85 ? -9.453 -0.260 19.392 1.00 71.31 85 LEU A C 1
ATOM 643 O O . LEU A 1 85 ? -9.511 -1.104 18.494 1.00 71.31 85 LEU A O 1
ATOM 647 N N . PHE A 1 86 ? -8.334 0.414 19.670 1.00 71.50 86 PHE A N 1
ATOM 648 C CA . PHE A 1 86 ? -7.097 0.314 18.893 1.00 71.50 86 PHE A CA 1
ATOM 649 C C . PHE A 1 86 ? -6.060 -0.551 19.604 1.00 71.50 86 PHE A C 1
ATOM 651 O O . PHE A 1 86 ? -5.075 -0.089 20.166 1.00 71.50 86 PHE A O 1
ATOM 658 N N . THR A 1 87 ? -6.281 -1.863 19.544 1.00 80.56 87 THR A N 1
ATOM 659 C CA . THR A 1 87 ? -5.268 -2.844 19.953 1.00 80.56 87 THR A CA 1
ATOM 660 C C . THR A 1 87 ? -4.204 -2.998 18.858 1.00 80.56 87 THR A C 1
ATOM 662 O O . THR A 1 87 ? -4.539 -2.886 17.674 1.00 80.56 87 THR A O 1
ATOM 665 N N . PRO A 1 88 ? -2.943 -3.343 19.196 1.00 79.38 88 PRO A N 1
ATOM 666 C CA . PRO A 1 88 ? -1.875 -3.546 18.204 1.00 79.38 88 PRO A CA 1
ATOM 667 C C . PRO A 1 88 ? -2.269 -4.559 17.119 1.00 79.38 88 PRO A C 1
ATOM 669 O O . PRO A 1 88 ? -1.931 -4.401 15.951 1.00 79.38 88 PRO A O 1
ATOM 672 N N . ARG A 1 89 ? -3.091 -5.548 17.486 1.00 83.50 89 ARG A N 1
ATOM 673 C CA . ARG A 1 89 ? -3.687 -6.530 16.574 1.00 83.50 89 ARG A CA 1
ATOM 674 C C . ARG A 1 89 ? -4.583 -5.913 15.498 1.00 83.50 89 ARG A C 1
ATOM 676 O O . ARG A 1 89 ? -4.561 -6.359 14.354 1.00 83.50 89 ARG A O 1
ATOM 683 N N . ARG A 1 90 ? -5.396 -4.917 15.854 1.00 84.38 90 ARG A N 1
ATOM 684 C CA . ARG A 1 90 ? -6.278 -4.223 14.905 1.00 84.38 90 ARG A CA 1
ATOM 685 C C . ARG A 1 90 ? -5.489 -3.266 14.015 1.00 84.38 90 ARG A C 1
ATOM 687 O O . ARG A 1 90 ? -5.827 -3.156 12.843 1.00 84.38 90 ARG A O 1
ATOM 694 N N . CYS A 1 91 ? -4.415 -2.662 14.528 1.00 84.62 91 CYS A N 1
ATOM 695 C CA . CYS A 1 91 ? -3.497 -1.851 13.724 1.00 84.62 91 CYS A CA 1
ATOM 696 C C . CYS A 1 91 ? -2.821 -2.689 12.630 1.00 84.62 91 CYS A C 1
ATOM 698 O O . CYS A 1 91 ? -2.925 -2.339 11.460 1.00 84.62 91 CYS A O 1
ATOM 700 N N . THR A 1 92 ? -2.257 -3.853 12.980 1.00 86.44 92 THR A N 1
ATOM 701 C CA . THR A 1 92 ? -1.652 -4.760 11.985 1.00 86.44 92 THR A CA 1
ATOM 702 C C . THR A 1 92 ? -2.668 -5.258 10.960 1.00 86.44 92 THR A C 1
ATOM 704 O O . THR A 1 92 ? -2.389 -5.300 9.768 1.00 86.44 92 THR A O 1
ATOM 707 N N . ALA A 1 93 ? -3.891 -5.584 11.397 1.00 88.94 93 ALA A N 1
ATOM 708 C CA . ALA A 1 93 ? -4.950 -5.992 10.474 1.00 88.94 93 ALA A CA 1
ATOM 709 C C . ALA A 1 93 ? -5.331 -4.859 9.506 1.00 88.94 93 ALA A C 1
ATOM 711 O O . ALA A 1 93 ? -5.504 -5.095 8.312 1.00 88.94 93 ALA A O 1
ATOM 712 N N . LEU A 1 94 ? -5.422 -3.621 10.001 1.00 89.19 94 LEU A N 1
ATOM 713 C CA . LEU A 1 94 ? -5.697 -2.453 9.170 1.00 89.19 94 LEU A CA 1
ATOM 714 C C . LEU A 1 94 ? -4.583 -2.217 8.140 1.00 89.19 94 LEU A C 1
ATOM 716 O O . LEU A 1 94 ? -4.876 -1.955 6.975 1.00 89.19 94 LEU A O 1
ATOM 720 N N . SER A 1 95 ? -3.320 -2.336 8.546 1.00 89.00 95 SER A N 1
ATOM 721 C CA . SER A 1 95 ? -2.161 -2.177 7.659 1.00 89.00 95 SER A CA 1
ATOM 722 C C . SER A 1 95 ? -2.062 -3.269 6.608 1.00 89.00 95 SER A C 1
ATOM 724 O O . SER A 1 95 ? -1.779 -2.968 5.446 1.00 89.00 95 SER A O 1
ATOM 726 N N . LEU A 1 96 ? -2.369 -4.513 6.979 1.00 90.50 96 LEU A N 1
ATOM 727 C CA . LEU A 1 96 ? -2.498 -5.626 6.046 1.00 90.50 96 LEU A CA 1
ATOM 728 C C . LEU A 1 96 ? -3.562 -5.311 4.987 1.00 90.50 96 LEU A C 1
ATOM 730 O O . LEU A 1 96 ? -3.245 -5.272 3.798 1.00 90.50 96 LEU A O 1
ATOM 734 N N . VAL A 1 97 ? -4.792 -4.996 5.408 1.00 91.38 97 VAL A N 1
ATOM 735 C CA . VAL A 1 97 ? -5.908 -4.687 4.497 1.00 91.38 97 VAL A CA 1
ATOM 736 C C . VAL A 1 97 ? -5.599 -3.480 3.611 1.00 91.38 97 VAL A C 1
ATOM 738 O O . VAL A 1 97 ? -5.906 -3.506 2.423 1.00 91.38 97 VAL A O 1
ATOM 741 N N . ALA A 1 98 ? -4.946 -2.448 4.145 1.00 90.50 98 ALA A N 1
ATOM 742 C CA . ALA A 1 98 ? -4.548 -1.271 3.376 1.00 90.50 98 ALA A CA 1
ATOM 743 C C . ALA A 1 98 ? -3.414 -1.552 2.373 1.00 90.50 98 ALA A C 1
ATOM 745 O O . ALA A 1 98 ? -3.286 -0.830 1.383 1.00 90.50 98 ALA A O 1
ATOM 746 N N . SER A 1 99 ? -2.583 -2.571 2.615 1.00 90.94 99 SER A N 1
ATOM 747 C CA . SER A 1 99 ? -1.484 -2.965 1.721 1.00 90.94 99 SER A CA 1
ATOM 748 C C . SER A 1 99 ? -1.926 -3.861 0.557 1.00 90.94 99 SER A C 1
ATOM 750 O O . SER A 1 99 ? -1.334 -3.783 -0.518 1.00 90.94 99 SER A O 1
ATOM 752 N N . LEU A 1 100 ? -2.997 -4.648 0.720 1.00 92.88 100 LEU A N 1
ATOM 753 C CA . LEU A 1 100 ? -3.559 -5.509 -0.331 1.00 92.88 100 LEU A CA 1
ATOM 754 C C . LEU A 1 100 ? -3.874 -4.768 -1.645 1.00 92.88 100 LEU A C 1
ATOM 756 O O . LEU A 1 100 ? -3.377 -5.193 -2.691 1.00 92.88 100 LEU A O 1
ATOM 760 N N . PRO A 1 101 ? -4.641 -3.656 -1.644 1.00 92.50 101 PRO A N 1
ATOM 761 C CA . PRO A 1 101 ? -4.912 -2.916 -2.868 1.00 92.50 101 PRO A CA 1
ATOM 762 C C . PRO A 1 101 ? -3.628 -2.368 -3.490 1.00 92.50 101 PRO A C 1
ATOM 764 O O . PRO A 1 101 ? -3.471 -2.414 -4.708 1.00 92.50 101 PRO A O 1
ATOM 767 N N . TRP A 1 102 ? -2.677 -1.922 -2.668 1.00 93.62 102 TRP A N 1
ATOM 768 C CA . TRP A 1 102 ? -1.402 -1.399 -3.147 1.00 93.62 102 TRP A CA 1
ATOM 769 C C . TRP A 1 102 ? -0.599 -2.468 -3.897 1.00 93.62 102 TRP A C 1
ATOM 771 O O . TRP A 1 102 ? -0.201 -2.254 -5.043 1.00 93.62 102 TRP A O 1
ATOM 781 N N . VAL A 1 103 ? -0.433 -3.645 -3.290 1.00 93.56 103 VAL A N 1
ATOM 782 C CA . VAL A 1 103 ? 0.222 -4.808 -3.904 1.00 93.56 103 VAL A CA 1
ATOM 783 C C . VAL A 1 103 ? -0.517 -5.256 -5.169 1.00 93.56 103 VAL A C 1
ATOM 785 O O . VAL A 1 103 ? 0.113 -5.535 -6.189 1.00 93.56 103 VAL A O 1
ATOM 788 N N . SER A 1 104 ? -1.851 -5.288 -5.146 1.00 93.56 104 SER A N 1
ATOM 789 C CA . SER A 1 104 ? -2.650 -5.706 -6.305 1.00 93.56 104 SER A CA 1
ATOM 790 C C . SER A 1 104 ? -2.477 -4.766 -7.506 1.00 93.56 104 SER A C 1
ATOM 792 O O . SER A 1 104 ? -2.222 -5.220 -8.618 1.00 93.56 104 SER A O 1
ATOM 794 N N . ILE A 1 105 ? -2.510 -3.448 -7.293 1.00 94.12 105 ILE A N 1
ATOM 795 C CA . ILE A 1 105 ? -2.316 -2.463 -8.364 1.00 94.12 105 ILE A CA 1
ATOM 796 C C . ILE A 1 105 ? -0.888 -2.547 -8.901 1.00 94.12 105 ILE A C 1
ATOM 798 O O . ILE A 1 105 ? -0.682 -2.539 -10.115 1.00 94.12 105 ILE A O 1
ATOM 802 N N . LEU A 1 106 ? 0.101 -2.667 -8.011 1.00 93.06 106 LEU A N 1
ATOM 803 C CA . LEU A 1 106 ? 1.501 -2.807 -8.400 1.00 93.06 106 LEU A CA 1
ATOM 804 C C . LEU A 1 106 ? 1.752 -4.058 -9.235 1.00 93.06 106 LEU A C 1
ATOM 806 O O . LEU A 1 106 ? 2.452 -3.978 -10.240 1.00 93.06 106 LEU A O 1
ATOM 810 N N . THR A 1 107 ? 1.184 -5.199 -8.855 1.00 93.12 107 THR A N 1
ATOM 811 C CA . THR A 1 107 ? 1.352 -6.456 -9.600 1.00 93.12 107 THR A CA 1
ATOM 812 C C . THR A 1 107 ? 0.681 -6.392 -10.970 1.00 93.12 107 THR A C 1
ATOM 814 O O . THR A 1 107 ? 1.317 -6.734 -11.968 1.00 93.12 107 THR A O 1
ATOM 817 N N . LEU A 1 108 ? -0.548 -5.868 -11.048 1.00 93.81 108 LEU A N 1
ATOM 818 C CA . LEU A 1 108 ? -1.277 -5.693 -12.309 1.00 93.81 108 LEU A CA 1
ATOM 819 C C . LEU A 1 108 ? -0.545 -4.755 -13.277 1.00 93.81 108 LEU A C 1
ATOM 821 O O . LEU A 1 108 ? -0.323 -5.101 -14.438 1.00 93.81 108 LEU A O 1
ATOM 825 N N . LEU A 1 109 ? -0.128 -3.577 -12.808 1.00 92.00 109 LEU A N 1
ATOM 826 C CA . LEU A 1 109 ? 0.571 -2.613 -13.660 1.00 92.00 109 LEU A CA 1
ATOM 827 C C . LEU A 1 109 ? 2.032 -3.002 -13.908 1.00 92.00 109 LEU A C 1
ATOM 829 O O . LEU A 1 109 ? 2.574 -2.629 -14.943 1.00 92.00 109 LEU A O 1
ATOM 833 N N . GLY A 1 110 ? 2.662 -3.772 -13.019 1.00 90.12 110 GLY A N 1
ATOM 834 C CA . GLY A 1 110 ? 3.977 -4.374 -13.252 1.00 90.12 110 GLY A CA 1
ATOM 835 C C . GLY A 1 110 ? 3.942 -5.396 -14.390 1.00 90.12 110 GLY A C 1
ATOM 836 O O . GLY A 1 110 ? 4.808 -5.382 -15.266 1.00 90.12 110 GLY A O 1
ATOM 837 N N . LEU A 1 111 ? 2.889 -6.216 -14.448 1.00 92.12 111 LEU A N 1
ATOM 838 C CA . LEU A 1 111 ? 2.645 -7.110 -15.579 1.00 92.12 111 LEU A CA 1
ATOM 839 C C . LEU A 1 111 ? 2.362 -6.319 -16.866 1.00 92.12 111 LEU A C 1
ATOM 841 O O . LEU A 1 111 ? 2.958 -6.597 -17.904 1.00 92.12 111 LEU A O 1
ATOM 845 N N . ALA A 1 112 ? 1.524 -5.281 -16.801 1.00 91.69 112 ALA A N 1
ATOM 846 C CA . ALA A 1 112 ? 1.271 -4.406 -17.949 1.00 91.69 112 ALA A CA 1
ATOM 847 C C . ALA A 1 112 ? 2.548 -3.692 -18.438 1.00 91.69 112 ALA A C 1
ATOM 849 O O . ALA A 1 112 ? 2.765 -3.563 -19.645 1.00 91.69 112 ALA A O 1
ATOM 850 N N . ALA A 1 113 ? 3.431 -3.278 -17.524 1.00 91.56 113 ALA A N 1
ATOM 851 C CA . ALA A 1 113 ? 4.741 -2.709 -17.839 1.00 91.56 113 ALA A CA 1
ATOM 852 C C . ALA A 1 113 ? 5.615 -3.698 -18.612 1.00 91.56 113 ALA A C 1
ATOM 854 O O . ALA A 1 113 ? 6.276 -3.306 -19.573 1.00 91.56 113 ALA A O 1
ATOM 855 N N . ARG A 1 114 ? 5.582 -4.985 -18.242 1.00 90.06 114 ARG A N 1
ATOM 856 C CA . ARG A 1 114 ? 6.301 -6.038 -18.967 1.00 90.06 114 ARG A CA 1
ATOM 857 C C . ARG A 1 114 ? 5.770 -6.213 -20.389 1.00 90.06 114 ARG A C 1
ATOM 859 O O . ARG A 1 114 ? 6.568 -6.311 -21.313 1.00 90.06 114 ARG A O 1
ATOM 866 N N . LEU A 1 115 ? 4.447 -6.233 -20.558 1.00 91.50 115 LEU A N 1
ATOM 867 C CA . LEU A 1 115 ? 3.798 -6.443 -21.858 1.00 91.50 115 LEU A CA 1
ATOM 868 C C . LEU A 1 115 ? 3.975 -5.255 -22.817 1.00 91.50 115 LEU A C 1
ATOM 870 O O . LEU A 1 115 ? 4.125 -5.448 -24.017 1.00 91.50 115 LEU A O 1
ATOM 874 N N . THR A 1 116 ? 3.963 -4.030 -22.292 1.00 90.75 116 THR A N 1
ATOM 875 C CA . THR A 1 116 ? 4.061 -2.788 -23.087 1.00 90.75 116 THR A CA 1
ATOM 876 C C . THR A 1 116 ? 5.487 -2.254 -23.236 1.00 90.75 116 THR A C 1
ATOM 878 O O . THR A 1 116 ? 5.715 -1.334 -24.018 1.00 90.75 116 THR A O 1
ATOM 881 N N . GLY A 1 117 ? 6.440 -2.762 -22.449 1.00 86.69 117 GLY A N 1
ATOM 882 C CA . GLY A 1 117 ? 7.797 -2.221 -22.352 1.00 86.69 117 GLY A CA 1
ATOM 883 C C . GLY A 1 117 ? 7.893 -0.861 -21.643 1.00 86.69 117 GLY A C 1
ATOM 884 O O . GLY A 1 117 ? 8.969 -0.267 -21.602 1.00 86.69 117 GLY A O 1
ATOM 885 N N . SER A 1 118 ? 6.804 -0.337 -21.067 1.00 87.25 118 SER A N 1
ATOM 886 C CA . SER A 1 118 ? 6.797 1.000 -20.465 1.00 87.25 118 SER A CA 1
ATOM 887 C C . SER A 1 118 ? 7.249 0.989 -19.001 1.00 87.25 118 SER A C 1
ATOM 889 O O . SER A 1 118 ? 6.501 0.613 -18.099 1.00 87.25 118 SER A O 1
ATOM 891 N N . HIS A 1 119 ? 8.460 1.491 -18.746 1.00 85.00 119 HIS A N 1
ATOM 892 C CA . HIS A 1 119 ? 9.021 1.649 -17.395 1.00 85.00 119 HIS A CA 1
ATOM 893 C C . HIS A 1 119 ? 8.216 2.621 -16.511 1.00 85.00 119 HIS A C 1
ATOM 895 O O . HIS A 1 119 ? 8.175 2.468 -15.291 1.00 85.00 119 HIS A O 1
ATOM 901 N N . ALA A 1 120 ? 7.543 3.606 -17.118 1.00 87.12 120 ALA A N 1
ATOM 902 C CA . ALA A 1 120 ? 6.812 4.656 -16.407 1.00 87.12 120 ALA A CA 1
ATOM 903 C C . ALA A 1 120 ? 5.554 4.146 -15.679 1.00 87.12 120 ALA A C 1
ATOM 905 O O . ALA A 1 120 ? 4.991 4.855 -14.844 1.00 87.12 120 ALA A O 1
ATOM 906 N N . LEU A 1 121 ? 5.093 2.928 -15.980 1.00 88.94 121 LEU A N 1
ATOM 907 C CA . LEU A 1 121 ? 3.906 2.348 -15.352 1.00 88.94 121 LEU A CA 1
ATOM 908 C C . LEU A 1 121 ? 4.146 1.930 -13.897 1.00 88.94 121 LEU A C 1
ATOM 910 O O . LEU A 1 121 ? 3.226 2.030 -13.092 1.00 88.94 121 LEU A O 1
ATOM 914 N N . ILE A 1 122 ? 5.370 1.546 -13.529 1.00 90.38 122 ILE A N 1
ATOM 915 C CA . ILE A 1 122 ? 5.710 1.121 -12.160 1.00 90.38 122 ILE A CA 1
ATOM 916 C C . ILE A 1 122 ? 5.569 2.270 -11.144 1.00 90.38 122 ILE A C 1
ATOM 918 O O . ILE A 1 122 ? 4.826 2.101 -10.175 1.00 90.38 122 ILE A O 1
ATOM 922 N N . PRO A 1 123 ? 6.192 3.454 -11.330 1.00 90.12 123 PRO A N 1
ATOM 923 C CA . PRO A 1 123 ? 6.012 4.564 -10.393 1.00 90.12 123 PRO A CA 1
ATOM 924 C C . PRO A 1 123 ? 4.567 5.079 -10.362 1.00 90.12 123 PRO A C 1
ATOM 926 O O . PRO A 1 123 ? 4.085 5.481 -9.305 1.00 90.12 123 PRO A O 1
ATOM 929 N N . ARG A 1 124 ? 3.830 5.011 -11.480 1.00 91.06 124 ARG A N 1
ATOM 930 C CA . ARG A 1 124 ? 2.395 5.352 -11.503 1.00 91.06 124 ARG A CA 1
ATOM 931 C C . ARG A 1 124 ? 1.562 4.369 -10.686 1.00 91.06 124 ARG A C 1
ATOM 933 O O . ARG A 1 124 ? 0.700 4.794 -9.924 1.00 91.06 124 ARG A O 1
ATOM 940 N N . ALA A 1 125 ? 1.847 3.075 -10.803 1.00 92.25 125 ALA A N 1
ATOM 941 C CA . ALA A 1 125 ? 1.202 2.031 -10.016 1.00 92.25 125 ALA A CA 1
ATOM 942 C C . ALA A 1 125 ? 1.480 2.190 -8.521 1.00 92.25 125 ALA A C 1
ATOM 944 O O . ALA A 1 125 ? 0.568 2.068 -7.705 1.00 92.25 125 ALA A O 1
ATOM 945 N N . PHE A 1 126 ? 2.724 2.526 -8.170 1.00 92.44 126 PHE A N 1
ATOM 946 C CA . PHE A 1 126 ? 3.104 2.808 -6.793 1.00 92.44 126 PHE A CA 1
ATOM 947 C C . PHE A 1 126 ? 2.294 3.974 -6.220 1.00 92.44 126 PHE A C 1
ATOM 949 O O . PHE A 1 126 ? 1.709 3.840 -5.149 1.00 92.44 126 PHE A O 1
ATOM 956 N N . MET A 1 127 ? 2.196 5.083 -6.956 1.00 93.25 127 MET A N 1
ATOM 957 C CA . MET A 1 127 ? 1.434 6.257 -6.525 1.00 93.25 127 MET A CA 1
ATOM 958 C C . MET A 1 127 ? -0.084 6.017 -6.471 1.00 93.25 127 MET A C 1
ATOM 960 O O . MET A 1 127 ? -0.753 6.552 -5.590 1.00 93.25 127 MET A O 1
ATOM 964 N N . ALA A 1 128 ? -0.631 5.196 -7.369 1.00 92.56 128 ALA A N 1
ATOM 965 C CA . ALA A 1 128 ? -2.040 4.800 -7.334 1.00 92.56 128 ALA A CA 1
ATOM 966 C C . ALA A 1 128 ? -2.358 3.899 -6.126 1.00 92.56 128 ALA A C 1
ATOM 968 O O . ALA A 1 128 ? -3.395 4.042 -5.483 1.00 92.56 128 ALA A O 1
ATOM 969 N N . GLY A 1 129 ? -1.450 2.987 -5.776 1.00 92.38 129 GLY A N 1
ATOM 970 C CA . GLY A 1 129 ? -1.583 2.199 -4.555 1.00 92.38 129 GLY A CA 1
ATOM 971 C C . GLY A 1 129 ? -1.433 3.042 -3.283 1.00 92.38 129 GLY A C 1
ATOM 972 O O . GLY A 1 129 ? -2.188 2.841 -2.332 1.00 92.38 129 GLY A O 1
ATOM 973 N N . PHE A 1 130 ? -0.534 4.035 -3.291 1.00 92.31 130 PHE A N 1
ATOM 974 C CA . PHE A 1 130 ? -0.378 5.014 -2.208 1.00 92.31 130 PHE A CA 1
ATOM 975 C C . PHE A 1 130 ? -1.682 5.770 -1.937 1.00 92.31 130 PHE A C 1
ATOM 977 O O . PHE A 1 130 ? -2.117 5.850 -0.786 1.00 92.31 130 PHE A O 1
ATOM 984 N N . SER A 1 131 ? -2.323 6.299 -2.983 1.00 93.19 131 SER A N 1
ATOM 985 C CA . SER A 1 131 ? -3.554 7.079 -2.840 1.00 93.19 131 SER A CA 1
ATOM 986 C C . SER A 1 131 ? -4.699 6.232 -2.284 1.00 93.19 131 SER A C 1
ATOM 988 O O . SER A 1 131 ? -5.372 6.649 -1.340 1.00 93.19 131 SER A O 1
ATOM 990 N N . LEU A 1 132 ? -4.856 5.002 -2.776 1.00 92.69 132 LEU A N 1
ATOM 991 C CA . LEU A 1 132 ? -5.887 4.084 -2.299 1.00 92.69 132 LEU A CA 1
ATOM 992 C C . LEU A 1 132 ? -5.647 3.618 -0.854 1.00 92.69 132 LEU A C 1
ATOM 994 O O . LEU A 1 132 ? -6.579 3.612 -0.049 1.00 92.69 132 LEU A O 1
ATOM 998 N N . SER A 1 133 ? -4.405 3.271 -0.499 1.00 92.38 133 SER A N 1
ATOM 999 C CA . SER A 1 133 ? -4.042 2.863 0.868 1.00 92.38 133 SER A CA 1
ATOM 1000 C C . SER A 1 133 ? -4.300 3.989 1.875 1.00 92.38 133 SER A C 1
ATOM 1002 O O . SER A 1 133 ? -4.911 3.757 2.924 1.00 92.38 133 SER A O 1
ATOM 1004 N N . LEU A 1 134 ? -3.912 5.222 1.530 1.00 91.25 134 LEU A N 1
ATOM 1005 C CA . LEU A 1 134 ? -4.148 6.406 2.353 1.00 91.25 134 LEU A CA 1
ATOM 1006 C C . LEU A 1 134 ? -5.645 6.643 2.593 1.00 91.25 134 LEU A C 1
ATOM 1008 O O . LEU A 1 134 ? -6.069 6.826 3.735 1.00 91.25 134 LEU A O 1
ATOM 1012 N N . SER A 1 135 ? -6.455 6.600 1.535 1.00 92.12 135 SER A N 1
ATOM 1013 C CA . SER A 1 135 ? -7.901 6.816 1.626 1.00 92.12 135 SER A CA 1
ATOM 1014 C C . SER A 1 135 ? -8.616 5.736 2.437 1.00 92.12 135 SER A C 1
ATOM 1016 O O . SER A 1 135 ? -9.469 6.066 3.263 1.00 92.12 135 SER A O 1
ATOM 1018 N N . LEU A 1 136 ? -8.246 4.462 2.267 1.00 89.75 136 LEU A N 1
ATOM 1019 C CA . LEU A 1 136 ? -8.815 3.357 3.046 1.00 89.75 136 LEU A CA 1
ATOM 1020 C C . LEU A 1 136 ? -8.464 3.461 4.532 1.00 89.75 136 LEU A C 1
ATOM 1022 O O . LEU A 1 136 ? -9.333 3.267 5.382 1.00 89.75 136 LEU A O 1
ATOM 1026 N N . ARG A 1 137 ? -7.214 3.812 4.856 1.00 88.94 137 ARG A N 1
ATOM 1027 C CA . ARG A 1 137 ? -6.783 4.025 6.246 1.00 88.94 137 ARG A CA 1
ATOM 1028 C C . ARG A 1 137 ? -7.497 5.195 6.893 1.00 88.94 137 ARG A C 1
ATOM 1030 O O . ARG A 1 137 ? -7.930 5.064 8.034 1.00 88.94 137 ARG A O 1
ATOM 1037 N N . LEU A 1 138 ? -7.647 6.309 6.178 1.00 88.12 138 LEU A N 1
ATOM 1038 C CA . LEU A 1 138 ? -8.389 7.456 6.689 1.00 88.12 138 LEU A CA 1
ATOM 1039 C C . LEU A 1 138 ? -9.835 7.061 7.000 1.00 88.12 138 LEU A C 1
ATOM 1041 O O . LEU A 1 138 ? -10.299 7.308 8.109 1.00 88.12 138 LEU A O 1
ATOM 1045 N N . LEU A 1 139 ? -10.515 6.405 6.055 1.00 88.56 139 LEU A N 1
ATOM 1046 C CA . LEU A 1 139 ? -11.897 5.963 6.227 1.00 88.56 139 LEU A CA 1
ATOM 1047 C C . LEU A 1 139 ? -12.043 5.028 7.434 1.00 88.56 139 LEU A C 1
ATOM 1049 O O . LEU A 1 139 ? -12.905 5.250 8.281 1.00 88.56 139 LEU A O 1
ATOM 1053 N N . ALA A 1 140 ? -11.188 4.010 7.537 1.00 87.56 140 ALA A N 1
ATOM 1054 C CA . ALA A 1 140 ? -11.251 3.034 8.618 1.00 87.56 140 ALA A CA 1
ATOM 1055 C C . ALA A 1 140 ? -10.965 3.660 9.991 1.00 87.56 140 ALA A C 1
ATOM 1057 O O . ALA A 1 140 ? -11.676 3.378 10.953 1.00 87.56 140 ALA A O 1
ATOM 1058 N N . LEU A 1 141 ? -9.958 4.533 10.094 1.00 84.00 141 LEU A N 1
ATOM 1059 C CA . LEU A 1 141 ? -9.615 5.180 11.361 1.00 84.00 141 LEU A CA 1
ATOM 1060 C C . LEU A 1 141 ? -10.675 6.196 11.789 1.00 84.00 141 LEU A C 1
ATOM 1062 O O . LEU A 1 141 ? -11.031 6.213 12.963 1.00 84.00 141 LEU A O 1
ATOM 1066 N N . TYR A 1 142 ? -11.236 6.976 10.860 1.00 82.62 142 TYR A N 1
ATOM 1067 C CA . TYR A 1 142 ? -12.350 7.884 11.162 1.00 82.62 142 TYR A CA 1
ATOM 1068 C C . TYR A 1 142 ? -13.637 7.145 11.533 1.00 82.62 142 TYR A C 1
ATOM 1070 O O . TYR A 1 142 ? -14.389 7.631 12.371 1.00 82.62 142 TYR A O 1
ATOM 1078 N N . ALA A 1 143 ? -13.896 5.976 10.942 1.00 81.81 143 ALA A N 1
ATOM 1079 C CA . ALA A 1 143 ? -15.055 5.161 11.299 1.00 81.81 143 ALA A CA 1
ATOM 1080 C C . ALA A 1 143 ? -14.930 4.529 12.699 1.00 81.81 143 ALA A C 1
ATOM 1082 O O . ALA A 1 143 ? -15.946 4.257 13.337 1.00 81.81 143 ALA A O 1
ATOM 1083 N N . LEU A 1 144 ? -13.701 4.275 13.164 1.00 77.38 144 LEU A N 1
ATOM 1084 C CA . LEU A 1 144 ? -13.430 3.545 14.406 1.00 77.38 144 LEU A CA 1
ATOM 1085 C C . LEU A 1 144 ? -13.034 4.439 15.591 1.00 77.38 144 LEU A C 1
ATOM 1087 O O . LEU A 1 144 ? -13.267 4.037 16.730 1.00 77.38 144 LEU A O 1
ATOM 1091 N N . THR A 1 145 ? -12.449 5.623 15.368 1.00 74.62 145 THR A N 1
ATOM 1092 C CA . THR A 1 145 ? -12.159 6.570 16.458 1.00 74.62 145 THR A CA 1
ATOM 1093 C C . THR A 1 145 ? -13.343 7.500 16.696 1.00 74.62 145 THR A C 1
ATOM 1095 O O . THR A 1 145 ? -13.874 8.122 15.778 1.00 74.62 145 THR A O 1
ATOM 1098 N N . SER A 1 146 ? -13.737 7.644 17.956 1.00 64.75 146 SER A N 1
ATOM 1099 C CA . SER A 1 146 ? -14.741 8.624 18.378 1.00 64.75 146 SER A CA 1
ATOM 1100 C C . SER A 1 146 ? -14.134 9.800 19.143 1.00 64.75 146 SER A C 1
ATOM 1102 O O . SER A 1 146 ? -14.813 10.807 19.327 1.00 64.75 146 SER A O 1
ATOM 1104 N N . ARG A 1 147 ? -12.879 9.684 19.603 1.00 63.50 147 ARG A N 1
ATOM 1105 C CA . ARG A 1 147 ? -12.298 10.596 20.599 1.00 63.50 147 ARG A CA 1
ATOM 1106 C C . ARG A 1 147 ? -11.263 11.548 20.001 1.00 63.50 147 ARG A C 1
ATOM 1108 O O . ARG A 1 147 ? -11.445 12.756 20.102 1.00 63.50 147 ARG A O 1
ATOM 1115 N N . ASP A 1 148 ? -10.263 11.028 19.284 1.00 75.12 148 ASP A N 1
ATOM 1116 C CA . ASP A 1 148 ? -9.111 11.819 18.823 1.00 75.12 148 ASP A CA 1
ATOM 1117 C C . ASP A 1 148 ? -8.928 11.787 17.295 1.00 75.12 148 ASP A C 1
ATOM 1119 O O . ASP A 1 148 ? -8.009 11.167 16.749 1.00 75.12 148 ASP A O 1
ATOM 1123 N N . ARG A 1 149 ? -9.772 12.552 16.584 1.00 77.31 149 ARG A N 1
ATOM 1124 C CA . ARG A 1 149 ? -9.741 12.678 15.108 1.00 77.31 149 ARG A CA 1
ATOM 1125 C C . ARG A 1 149 ? -8.369 13.102 14.565 1.00 77.31 149 ARG A C 1
ATOM 1127 O O . ARG A 1 149 ? -7.955 12.638 13.508 1.00 77.31 149 ARG A O 1
ATOM 1134 N N . PHE A 1 150 ? -7.638 13.948 15.295 1.00 80.69 150 PHE A N 1
ATOM 1135 C CA . PHE A 1 150 ? -6.306 14.405 14.881 1.00 80.69 150 PHE A CA 1
ATOM 1136 C C . PHE A 1 150 ? -5.259 13.280 14.921 1.00 80.69 150 PHE A C 1
ATOM 1138 O O . PHE A 1 150 ? -4.472 13.130 13.987 1.00 80.69 150 PHE A O 1
ATOM 1145 N N . ARG A 1 151 ? -5.274 12.442 15.967 1.00 82.00 151 ARG A N 1
ATOM 1146 C CA . ARG A 1 151 ? -4.356 11.296 16.090 1.00 82.00 151 ARG A CA 1
ATOM 1147 C C . ARG A 1 151 ? -4.680 10.209 15.066 1.00 82.00 151 ARG A C 1
ATOM 1149 O O . ARG A 1 151 ? -3.765 9.596 14.515 1.00 82.00 151 ARG A O 1
ATOM 1156 N N . ALA A 1 152 ? -5.962 10.013 14.752 1.00 81.81 152 ALA A N 1
ATOM 1157 C CA . ALA A 1 152 ? -6.395 9.155 13.649 1.00 81.81 152 ALA A CA 1
ATOM 1158 C C . ALA A 1 152 ? -5.910 9.664 12.284 1.00 81.81 152 ALA A C 1
ATOM 1160 O O . ALA A 1 152 ? -5.425 8.883 11.469 1.00 81.81 152 ALA A O 1
ATOM 1161 N N . LEU A 1 153 ? -5.961 10.975 12.043 1.00 85.44 153 LEU A N 1
ATOM 1162 C CA . LEU A 1 153 ? -5.422 11.553 10.815 1.00 85.44 153 LEU A CA 1
ATOM 1163 C C . LEU A 1 153 ? -3.903 11.339 10.726 1.00 85.44 153 LEU A C 1
ATOM 1165 O O . LEU A 1 153 ? -3.422 10.825 9.717 1.00 85.44 153 LEU A O 1
ATOM 1169 N N . LEU A 1 154 ? -3.154 11.634 11.793 1.00 86.12 154 LEU A N 1
ATOM 1170 C CA . LEU A 1 154 ? -1.698 11.450 11.814 1.00 86.12 154 LEU A CA 1
ATOM 1171 C C . LEU A 1 154 ? -1.292 9.982 11.596 1.00 86.12 154 LEU A C 1
ATOM 1173 O O . LEU A 1 154 ? -0.398 9.695 10.802 1.00 86.12 154 LEU A O 1
ATOM 1177 N N . SER A 1 155 ? -1.981 9.043 12.247 1.00 85.62 155 SER A N 1
ATOM 1178 C CA . SER A 1 155 ? -1.726 7.606 12.076 1.00 85.62 155 SER A CA 1
ATOM 1179 C C . SER A 1 155 ? -2.121 7.077 10.694 1.00 85.62 155 SER A C 1
ATOM 1181 O O . SER A 1 155 ? -1.423 6.216 10.151 1.00 85.62 155 SER A O 1
ATOM 1183 N N . SER A 1 156 ? -3.180 7.620 10.079 1.00 86.88 156 SER A N 1
ATOM 1184 C CA . SER A 1 156 ? -3.592 7.234 8.722 1.00 86.88 156 SER A CA 1
ATOM 1185 C C . SER A 1 156 ? -2.501 7.520 7.688 1.00 86.88 156 SER A C 1
ATOM 1187 O O . SER A 1 156 ? -2.237 6.686 6.821 1.00 86.88 156 SER A O 1
ATOM 1189 N N . ILE A 1 157 ? -1.819 8.655 7.854 1.00 89.00 157 ILE A N 1
ATOM 1190 C CA . ILE A 1 157 ? -0.784 9.175 6.961 1.00 89.00 157 ILE A CA 1
ATOM 1191 C C . ILE A 1 157 ? 0.562 8.459 7.169 1.00 89.00 157 ILE A C 1
ATOM 1193 O O . ILE A 1 157 ? 1.355 8.348 6.234 1.00 89.00 157 ILE A O 1
ATOM 1197 N N . LEU A 1 158 ? 0.814 7.934 8.369 1.00 89.19 158 LEU A N 1
ATOM 1198 C CA . LEU A 1 158 ? 2.133 7.460 8.781 1.00 89.19 158 LEU A CA 1
ATOM 1199 C C . LEU A 1 158 ? 2.692 6.305 7.928 1.00 89.19 158 LEU A C 1
ATOM 1201 O O . LEU A 1 158 ? 3.823 6.411 7.465 1.00 89.19 158 LEU A O 1
ATOM 1205 N N . GLN A 1 159 ? 1.916 5.241 7.674 1.00 89.50 159 GLN A N 1
ATOM 1206 C CA . GLN A 1 159 ? 2.357 4.117 6.825 1.00 89.50 159 GLN A CA 1
ATOM 1207 C C . GLN A 1 159 ? 2.542 4.524 5.363 1.00 89.50 159 GLN A C 1
ATOM 1209 O O . GLN A 1 159 ? 3.606 4.260 4.811 1.00 89.50 159 GLN A O 1
ATOM 1214 N N . PRO A 1 160 ? 1.550 5.130 4.681 1.00 89.19 160 PRO A N 1
ATOM 1215 C CA . PRO A 1 160 ? 1.720 5.443 3.269 1.00 89.19 160 PRO A CA 1
ATOM 1216 C C . PRO A 1 160 ? 2.855 6.449 3.042 1.00 89.19 160 PRO A C 1
ATOM 1218 O O . PRO A 1 160 ? 3.588 6.302 2.065 1.00 89.19 160 PRO A O 1
ATOM 1221 N N . LEU A 1 161 ? 3.073 7.416 3.947 1.00 91.19 161 LEU A N 1
ATOM 1222 C CA . LEU A 1 161 ? 4.227 8.314 3.847 1.00 91.19 161 LEU A CA 1
ATOM 1223 C C . LEU A 1 161 ? 5.558 7.626 4.142 1.00 91.19 161 LEU A C 1
ATOM 1225 O O . LEU A 1 161 ? 6.531 7.921 3.452 1.00 91.19 161 LEU A O 1
ATOM 1229 N N . SER A 1 162 ? 5.632 6.718 5.119 1.00 89.38 162 SER A N 1
ATOM 1230 C CA . SER A 1 162 ? 6.877 5.989 5.393 1.00 89.38 162 SER A CA 1
ATOM 1231 C C . SER A 1 162 ? 7.260 5.077 4.219 1.00 89.38 162 SER A C 1
ATOM 1233 O O . SER A 1 162 ? 8.431 5.026 3.827 1.00 89.38 162 SER A O 1
ATOM 1235 N N . CYS A 1 163 ? 6.275 4.440 3.580 1.00 89.62 163 CYS A N 1
ATOM 1236 C CA . CYS A 1 163 ? 6.465 3.701 2.331 1.00 89.62 163 CYS A CA 1
ATOM 1237 C C . CYS A 1 163 ? 6.906 4.622 1.178 1.00 89.62 163 CYS A C 1
ATOM 1239 O O . CYS A 1 163 ? 7.809 4.278 0.423 1.00 89.62 163 CYS A O 1
ATOM 1241 N N . LEU A 1 164 ? 6.315 5.815 1.035 1.00 90.31 164 LEU A N 1
ATOM 1242 C CA . LEU A 1 164 ? 6.719 6.765 -0.008 1.00 90.31 164 LEU A CA 1
ATOM 1243 C C . LEU A 1 164 ? 8.155 7.260 0.204 1.00 90.31 164 LEU A C 1
ATOM 1245 O O . LEU A 1 164 ? 8.948 7.251 -0.732 1.00 90.31 164 LEU A O 1
ATOM 1249 N N . PHE A 1 165 ? 8.503 7.655 1.429 1.00 90.31 165 PHE A N 1
ATOM 1250 C CA . PHE A 1 165 ? 9.827 8.180 1.758 1.00 90.31 165 PHE A CA 1
ATOM 1251 C C . PHE A 1 165 ? 10.929 7.146 1.510 1.00 90.31 165 PHE A C 1
ATOM 1253 O O . PHE A 1 165 ? 11.968 7.466 0.936 1.00 90.31 165 PHE A O 1
ATOM 1260 N N . SER A 1 166 ? 10.674 5.889 1.880 1.00 89.19 166 SER A N 1
ATOM 1261 C CA . SER A 1 166 ? 11.591 4.782 1.596 1.00 89.19 166 SER A CA 1
ATOM 1262 C C . SER A 1 166 ? 11.666 4.430 0.107 1.00 89.19 166 SER A C 1
ATOM 1264 O O . SER A 1 166 ? 12.715 3.981 -0.341 1.00 89.19 166 SER A O 1
ATOM 1266 N N . ALA A 1 167 ? 10.612 4.663 -0.683 1.00 87.69 167 ALA A N 1
ATOM 1267 C CA . ALA A 1 167 ? 10.609 4.390 -2.121 1.00 87.69 167 ALA A CA 1
ATOM 1268 C C . ALA A 1 167 ? 11.424 5.396 -2.951 1.00 87.69 167 ALA A C 1
ATOM 1270 O O . ALA A 1 167 ? 11.995 4.997 -3.962 1.00 87.69 167 ALA A O 1
ATOM 1271 N N . ILE A 1 168 ? 11.496 6.672 -2.544 1.00 85.94 168 ILE A N 1
ATOM 1272 C CA . ILE A 1 168 ? 12.179 7.752 -3.291 1.00 85.94 168 ILE A CA 1
ATOM 1273 C C . ILE A 1 168 ? 13.608 7.385 -3.747 1.00 85.94 168 ILE A C 1
ATOM 1275 O O . ILE A 1 168 ? 13.907 7.590 -4.922 1.00 85.94 168 ILE A O 1
ATOM 1279 N N . PRO A 1 169 ? 14.503 6.849 -2.890 1.00 85.12 169 PRO A N 1
ATOM 1280 C CA . PRO A 1 169 ? 15.862 6.507 -3.319 1.00 85.12 169 PRO A CA 1
ATOM 1281 C C . PRO A 1 169 ? 15.941 5.256 -4.208 1.00 85.12 169 PRO A C 1
ATOM 1283 O O . PRO A 1 169 ? 16.918 5.080 -4.930 1.00 85.12 169 PRO A O 1
ATOM 1286 N N . LEU A 1 170 ? 14.949 4.365 -4.140 1.00 85.69 170 LEU A N 1
ATOM 1287 C CA . LEU A 1 170 ? 14.986 3.046 -4.782 1.00 85.69 170 LEU A CA 1
ATOM 1288 C C . LEU A 1 170 ? 14.229 3.004 -6.113 1.00 85.69 170 LEU A C 1
ATOM 1290 O O . LEU A 1 170 ? 14.548 2.197 -6.990 1.00 85.69 170 LEU A O 1
ATOM 1294 N N . LEU A 1 171 ? 13.210 3.848 -6.258 1.00 83.56 171 LEU A N 1
ATOM 1295 C CA . LEU A 1 171 ? 12.356 3.929 -7.430 1.00 83.56 171 LEU A CA 1
ATOM 1296 C C . LEU A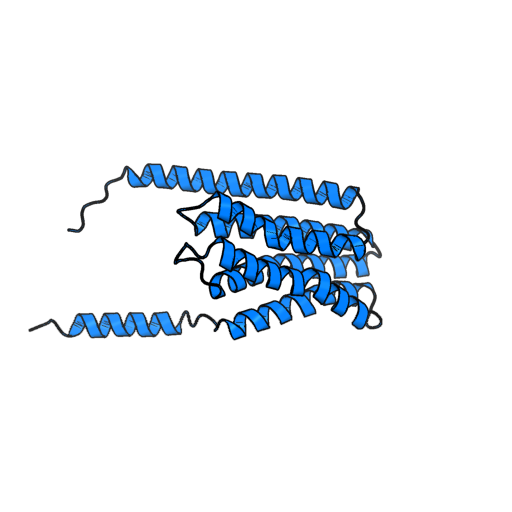 1 171 ? 12.529 5.313 -8.072 1.00 83.56 171 LEU A C 1
ATOM 1298 O O . LEU A 1 171 ? 12.237 6.313 -7.418 1.00 83.56 171 LEU A O 1
ATOM 1302 N N . PRO A 1 172 ? 12.955 5.411 -9.345 1.00 81.88 172 PRO A N 1
ATOM 1303 C CA . PRO A 1 172 ? 13.017 6.692 -10.039 1.00 81.88 172 PRO A CA 1
ATOM 1304 C C . PRO A 1 172 ? 11.589 7.189 -10.303 1.00 81.88 172 PRO A C 1
ATOM 1306 O O . PRO A 1 172 ? 10.938 6.803 -11.276 1.00 81.88 172 PRO A O 1
ATOM 1309 N N . ILE A 1 173 ? 11.063 7.995 -9.381 1.00 82.12 173 ILE A N 1
ATOM 1310 C CA . ILE A 1 173 ? 9.729 8.584 -9.488 1.00 82.12 173 ILE A CA 1
ATOM 1311 C C . ILE A 1 173 ? 9.843 9.888 -10.277 1.00 82.12 173 ILE A C 1
ATOM 1313 O O . ILE A 1 173 ? 10.334 10.896 -9.773 1.00 82.12 173 ILE A O 1
ATOM 1317 N N . ASP A 1 174 ? 9.336 9.882 -11.509 1.00 87.19 174 ASP A N 1
ATOM 1318 C CA . ASP A 1 174 ? 9.212 11.101 -12.306 1.00 87.19 174 ASP A CA 1
ATOM 1319 C C . ASP A 1 174 ? 8.273 12.112 -11.637 1.00 87.19 174 ASP A C 1
ATOM 1321 O O . ASP A 1 174 ? 7.216 11.749 -11.106 1.00 87.19 174 ASP A O 1
ATOM 1325 N N . TRP A 1 175 ? 8.574 13.406 -11.787 1.00 85.88 175 TRP A N 1
ATOM 1326 C CA . TRP A 1 175 ? 7.737 14.494 -11.263 1.00 85.88 175 TRP A CA 1
ATOM 1327 C C . TRP A 1 175 ? 6.276 14.404 -11.732 1.00 85.88 175 TRP A C 1
ATOM 1329 O O . TRP A 1 175 ? 5.347 14.683 -10.980 1.00 85.88 175 TRP A O 1
ATOM 1339 N N . ARG A 1 176 ? 6.055 13.936 -12.969 1.00 88.94 176 ARG A N 1
ATOM 1340 C CA . ARG A 1 176 ? 4.711 13.710 -13.526 1.00 88.94 176 ARG A CA 1
ATOM 1341 C C . ARG A 1 176 ? 3.941 12.639 -12.753 1.00 88.94 176 ARG A C 1
ATOM 1343 O O . ARG A 1 176 ? 2.768 12.833 -12.454 1.00 88.94 176 ARG A O 1
ATOM 1350 N N . SER A 1 177 ? 4.591 11.523 -12.428 1.00 89.06 177 SER A N 1
ATOM 1351 C CA . SER A 1 177 ? 3.976 10.425 -11.672 1.00 89.06 177 SER A CA 1
ATOM 1352 C C . SER A 1 177 ? 3.668 10.855 -10.239 1.00 89.06 177 SER A C 1
ATOM 1354 O O . SER A 1 177 ? 2.604 10.522 -9.721 1.00 89.06 177 SER A O 1
ATOM 1356 N N . LEU A 1 178 ? 4.548 11.660 -9.635 1.00 88.69 178 LEU A N 1
ATOM 1357 C CA . LEU A 1 178 ? 4.337 12.242 -8.312 1.00 88.69 178 LEU A CA 1
ATOM 1358 C C . LEU A 1 178 ? 3.143 13.209 -8.295 1.00 88.69 178 LEU A C 1
ATOM 1360 O O . LEU A 1 178 ? 2.260 13.060 -7.454 1.00 88.69 178 LEU A O 1
ATOM 1364 N N . LEU A 1 179 ? 3.057 14.139 -9.253 1.00 90.81 179 LEU A N 1
ATOM 1365 C CA . LEU A 1 179 ? 1.929 15.073 -9.375 1.00 90.81 179 LEU A CA 1
ATOM 1366 C C . LEU A 1 179 ? 0.593 14.351 -9.605 1.00 90.81 179 LEU A C 1
ATOM 1368 O O . LEU A 1 179 ? -0.399 14.659 -8.943 1.00 90.81 179 LEU A O 1
ATOM 1372 N N . LEU A 1 180 ? 0.561 13.365 -10.507 1.00 90.88 180 LEU A N 1
ATOM 1373 C CA . LEU A 1 180 ? -0.633 12.545 -10.750 1.00 90.88 180 LEU A CA 1
ATOM 1374 C C . LEU A 1 180 ? -1.039 11.759 -9.498 1.00 90.88 180 LEU A C 1
ATOM 1376 O O . LEU A 1 180 ? -2.216 11.683 -9.156 1.00 90.88 180 LEU A O 1
ATOM 1380 N N . GLY A 1 181 ? -0.057 11.222 -8.777 1.00 89.81 181 GLY A N 1
ATOM 1381 C CA . GLY A 1 181 ? -0.274 10.550 -7.507 1.00 89.81 181 GLY A CA 1
ATOM 1382 C C . GLY A 1 181 ? -0.901 11.459 -6.459 1.00 89.81 181 GLY A C 1
ATOM 1383 O O . GLY A 1 181 ? -1.966 11.144 -5.937 1.00 89.81 181 GLY A O 1
ATOM 1384 N N . LEU A 1 182 ? -0.285 12.611 -6.192 1.00 91.69 182 LEU A N 1
ATOM 1385 C CA . LEU A 1 182 ? -0.764 13.565 -5.189 1.00 91.69 182 LEU A CA 1
ATOM 1386 C C . LEU A 1 182 ? -2.155 14.109 -5.522 1.00 91.69 182 LEU A C 1
ATOM 1388 O O . LEU A 1 182 ? -3.008 14.179 -4.641 1.00 91.69 182 LEU A O 1
ATOM 1392 N N . THR A 1 183 ? -2.411 14.445 -6.788 1.00 92.12 183 THR A N 1
ATOM 1393 C CA . THR A 1 183 ? -3.747 14.879 -7.226 1.00 92.12 183 THR A CA 1
ATOM 1394 C C . THR A 1 183 ? -4.781 13.769 -7.045 1.00 92.12 183 THR A C 1
ATOM 1396 O O . THR A 1 183 ? -5.852 14.033 -6.502 1.00 92.12 183 THR A O 1
ATOM 1399 N N . SER A 1 184 ? -4.449 12.515 -7.380 1.00 93.38 184 SER A N 1
ATOM 1400 C CA . SER A 1 184 ? -5.338 11.372 -7.129 1.00 93.38 184 SER A CA 1
ATOM 1401 C C . SER A 1 184 ? -5.615 11.156 -5.637 1.00 93.38 184 SER A C 1
ATOM 1403 O O . SER A 1 184 ? -6.762 10.923 -5.257 1.00 93.38 184 SER A O 1
ATOM 1405 N N . SER A 1 185 ? -4.602 11.319 -4.777 1.00 92.81 185 SER A N 1
ATOM 1406 C CA . SER A 1 185 ? -4.764 11.246 -3.324 1.00 92.81 185 SER A CA 1
ATOM 1407 C C . SER A 1 185 ? -5.693 12.338 -2.814 1.00 92.81 185 SER A C 1
ATOM 1409 O O . SER A 1 185 ? -6.601 12.037 -2.049 1.00 92.81 185 SER A O 1
ATOM 1411 N N . LEU A 1 186 ? -5.526 13.590 -3.252 1.00 93.19 186 LEU A N 1
ATOM 1412 C CA . LEU A 1 186 ? -6.408 14.693 -2.850 1.00 93.19 186 LEU A CA 1
ATOM 1413 C C . LEU A 1 186 ? -7.861 14.441 -3.265 1.00 93.19 186 LEU A C 1
ATOM 1415 O O . LEU A 1 186 ? -8.771 14.654 -2.464 1.00 93.19 186 LEU A O 1
ATOM 1419 N N . ILE A 1 187 ? -8.078 13.930 -4.480 1.00 94.81 187 ILE A N 1
ATOM 1420 C CA . ILE A 1 187 ? -9.414 13.583 -4.974 1.00 94.81 187 ILE A CA 1
ATOM 1421 C C . ILE A 1 187 ? -10.033 12.488 -4.097 1.00 94.81 187 ILE A C 1
ATOM 1423 O O . ILE A 1 187 ? -11.124 12.685 -3.562 1.00 94.81 187 ILE A O 1
ATOM 1427 N N . LEU A 1 188 ? -9.337 11.370 -3.876 1.00 93.12 188 LEU A N 1
ATOM 1428 C CA . LEU A 1 188 ? -9.866 10.267 -3.066 1.00 93.12 188 LEU A CA 1
ATOM 1429 C C . LEU A 1 188 ? -10.064 10.655 -1.594 1.00 93.12 188 LEU A C 1
ATOM 1431 O O . LEU A 1 188 ? -11.052 10.254 -0.984 1.00 93.12 188 LEU A O 1
ATOM 1435 N N . LEU A 1 189 ? -9.176 11.469 -1.020 1.00 91.44 189 LEU A N 1
ATOM 1436 C CA . LEU A 1 189 ? -9.338 12.019 0.329 1.00 91.44 189 LEU A CA 1
ATOM 1437 C C . LEU A 1 189 ? -10.583 12.902 0.430 1.00 91.44 189 LEU A C 1
ATOM 1439 O O . LEU A 1 189 ? -11.359 12.754 1.373 1.00 91.44 189 LEU A O 1
ATOM 1443 N N . SER A 1 190 ? -10.801 13.787 -0.547 1.00 90.19 190 SER A N 1
ATOM 1444 C CA . SER A 1 190 ? -11.993 14.641 -0.582 1.00 90.19 190 SER A CA 1
ATOM 1445 C C . SER A 1 190 ? -13.278 13.819 -0.722 1.00 90.19 190 SER A C 1
ATOM 1447 O O . SER A 1 190 ? -14.262 14.105 -0.041 1.00 90.19 190 SER A O 1
ATOM 1449 N N . ALA A 1 191 ? -13.247 12.746 -1.519 1.00 91.56 191 ALA A N 1
ATOM 1450 C CA . ALA A 1 191 ? -14.360 11.819 -1.676 1.00 91.56 191 ALA A CA 1
ATOM 1451 C C . ALA A 1 191 ? -14.659 11.062 -0.372 1.00 91.56 191 ALA A C 1
ATOM 1453 O O . ALA A 1 191 ? -15.809 11.023 0.062 1.00 91.56 191 ALA A O 1
ATOM 1454 N N . VAL A 1 192 ? -13.635 10.519 0.297 1.00 90.50 192 VAL A N 1
ATOM 1455 C CA . VAL A 1 192 ? -13.790 9.864 1.608 1.00 90.50 192 VAL A CA 1
ATOM 1456 C C . VAL A 1 192 ? -14.363 10.839 2.633 1.00 90.50 192 VAL A C 1
ATOM 1458 O O . VAL A 1 192 ? -15.296 10.495 3.353 1.00 90.50 192 VAL A O 1
ATOM 1461 N N . TRP A 1 193 ? -13.857 12.070 2.678 1.00 88.06 193 TRP A N 1
ATOM 1462 C CA . TRP A 1 193 ? -14.350 13.085 3.604 1.00 88.06 193 TRP A CA 1
ATOM 1463 C C . TRP A 1 193 ? -15.808 13.473 3.334 1.00 88.06 193 TRP A C 1
ATOM 1465 O O . TRP A 1 193 ? -16.589 13.613 4.277 1.00 88.06 193 TRP A O 1
ATOM 1475 N N . LEU A 1 194 ? -16.199 13.592 2.061 1.00 90.50 194 LEU A N 1
ATOM 1476 C CA . LEU A 1 194 ? -17.590 13.811 1.665 1.00 90.50 194 LEU A CA 1
ATOM 1477 C C . LEU A 1 194 ? -18.479 12.664 2.160 1.00 90.50 194 LEU A C 1
ATOM 1479 O O . LEU A 1 194 ? -19.508 12.922 2.776 1.00 90.50 194 LEU A O 1
ATOM 1483 N N . VAL A 1 195 ? -18.066 11.413 1.939 1.00 88.81 195 VAL A N 1
ATOM 1484 C CA . VAL A 1 195 ? -18.805 10.225 2.394 1.00 88.81 195 VAL A CA 1
ATOM 1485 C C . VAL A 1 195 ? -18.958 10.230 3.912 1.00 88.81 195 VAL A C 1
ATOM 1487 O O . VAL A 1 195 ? -20.072 10.065 4.401 1.00 88.81 195 VAL A O 1
ATOM 1490 N N . VAL A 1 196 ? -17.879 10.481 4.660 1.00 85.56 196 VAL A N 1
ATOM 1491 C CA . VAL A 1 196 ? -17.929 10.567 6.127 1.00 85.56 196 VAL A CA 1
ATOM 1492 C C . VAL A 1 196 ? -18.909 11.655 6.570 1.00 85.56 196 VAL A C 1
ATOM 1494 O O . VAL A 1 196 ? -19.771 11.384 7.401 1.00 85.56 196 VAL A O 1
ATOM 1497 N N . LYS A 1 197 ? -18.861 12.850 5.968 1.00 86.25 197 LYS A N 1
ATOM 1498 C CA . LYS A 1 197 ? -19.800 13.939 6.284 1.00 86.25 197 LYS A CA 1
ATOM 1499 C C . LYS A 1 197 ? -21.251 13.607 5.963 1.00 86.25 197 LYS A C 1
ATOM 1501 O O . LYS A 1 197 ? -22.142 13.977 6.724 1.00 86.25 197 LYS A O 1
ATOM 1506 N N . VAL A 1 198 ? -21.501 12.949 4.833 1.00 87.81 198 VAL A N 1
ATOM 1507 C CA . VAL A 1 198 ? -22.846 12.497 4.469 1.00 87.81 198 VAL A CA 1
ATOM 1508 C C . VAL A 1 198 ? -23.329 11.503 5.520 1.00 87.81 198 VAL A C 1
ATOM 1510 O O . VAL A 1 198 ? -24.385 11.716 6.102 1.00 87.81 198 VAL A O 1
ATOM 1513 N N . VAL A 1 199 ? -22.538 10.484 5.855 1.00 85.44 199 VAL A N 1
ATOM 1514 C CA . VAL A 1 199 ? -22.909 9.488 6.872 1.00 85.44 199 VAL A CA 1
ATOM 1515 C C . VAL A 1 199 ? -23.154 10.132 8.243 1.00 85.44 199 VAL A C 1
ATOM 1517 O O . VAL A 1 199 ? -24.145 9.801 8.891 1.00 85.44 199 VAL A O 1
ATOM 1520 N N . GLU A 1 200 ? -22.317 11.081 8.671 1.00 82.19 200 GLU A N 1
ATOM 1521 C CA . GLU A 1 200 ? -22.521 11.831 9.920 1.00 82.19 200 GLU A CA 1
ATOM 1522 C C . GLU A 1 200 ? -23.837 12.625 9.902 1.00 82.19 200 GLU A C 1
ATOM 1524 O O . GLU A 1 200 ? -24.600 12.564 10.866 1.00 82.19 200 GLU A O 1
ATOM 1529 N N . ARG A 1 201 ? -24.148 13.317 8.797 1.00 83.50 201 ARG A N 1
ATOM 1530 C CA . ARG A 1 201 ? -25.402 14.071 8.644 1.00 83.50 201 ARG A CA 1
ATOM 1531 C C . ARG A 1 201 ? -26.626 13.156 8.696 1.00 83.50 201 ARG A C 1
ATOM 1533 O O . ARG A 1 201 ? -27.561 13.431 9.437 1.00 83.50 201 ARG A O 1
ATOM 1540 N N . TRP A 1 202 ? -26.585 12.037 7.972 1.00 77.88 202 TRP A N 1
ATOM 1541 C CA . TRP A 1 202 ? -27.652 11.032 7.979 1.00 77.88 202 TRP A CA 1
ATOM 1542 C C . TRP A 1 202 ? -27.844 10.388 9.361 1.00 77.88 202 TRP A C 1
ATOM 1544 O O . TRP A 1 202 ? -28.965 10.031 9.723 1.00 77.88 202 TRP A O 1
ATOM 1554 N N . ARG A 1 203 ? -26.768 10.231 10.144 1.00 68.62 203 ARG A N 1
ATOM 1555 C CA . ARG A 1 203 ? -26.843 9.740 11.526 1.00 68.62 203 ARG A CA 1
ATOM 1556 C C . ARG A 1 203 ? -27.472 10.772 12.463 1.00 68.62 203 ARG A C 1
ATOM 1558 O O . ARG A 1 203 ? -28.329 10.393 13.254 1.00 68.62 203 ARG A O 1
ATOM 1565 N N . GLY A 1 204 ? -27.099 12.047 12.341 1.00 64.56 204 GLY A N 1
ATOM 1566 C CA . GLY A 1 204 ? -27.695 13.142 13.116 1.00 64.56 204 GLY A CA 1
ATOM 1567 C C . GLY A 1 204 ? -29.202 13.289 12.879 1.00 64.56 204 GLY A C 1
ATOM 1568 O O . GLY A 1 204 ? -29.957 13.454 13.834 1.00 64.56 204 GLY A O 1
ATOM 1569 N N . ASP A 1 205 ? -29.651 13.112 11.632 1.00 60.41 205 ASP A N 1
ATOM 1570 C CA . ASP A 1 205 ? -31.080 13.129 11.287 1.00 60.41 205 ASP A CA 1
ATOM 1571 C C . ASP A 1 205 ? -31.843 11.920 11.875 1.00 60.41 205 ASP A C 1
ATOM 1573 O O . ASP A 1 205 ? -33.024 12.031 12.202 1.00 60.41 205 ASP A O 1
ATOM 1577 N N . ARG A 1 206 ? -31.186 10.761 12.068 1.00 56.12 206 ARG A N 1
ATOM 1578 C CA . ARG A 1 206 ? -31.797 9.586 12.724 1.00 56.12 206 ARG A CA 1
ATOM 1579 C C . ARG A 1 206 ? -31.752 9.622 14.248 1.00 56.12 206 ARG A C 1
ATOM 1581 O O . ARG A 1 206 ? -32.663 9.077 14.859 1.00 56.12 206 ARG A O 1
ATOM 1588 N N . GLU A 1 207 ? -30.756 10.247 14.874 1.00 53.38 207 GLU A N 1
ATOM 1589 C CA . GLU A 1 207 ? -30.744 10.428 16.338 1.00 53.38 207 GLU A CA 1
ATOM 1590 C C . GLU A 1 207 ? -31.870 11.363 16.821 1.00 53.38 207 GLU A C 1
ATOM 1592 O O . GLU A 1 207 ? -32.308 11.248 17.964 1.00 53.38 207 GLU A O 1
ATOM 1597 N N . GLN A 1 208 ? -32.428 12.209 15.943 1.00 48.78 208 GLN A N 1
ATOM 1598 C CA . GLN A 1 208 ? -33.671 12.946 16.220 1.00 48.78 208 GLN A CA 1
ATOM 1599 C C . GLN A 1 208 ? -34.932 12.060 16.204 1.00 48.78 208 GLN A C 1
ATOM 1601 O O . GLN A 1 208 ? -35.955 12.428 16.788 1.00 48.78 208 GLN A O 1
ATOM 1606 N N . ILE A 1 209 ? -34.880 10.867 15.604 1.00 46.91 209 ILE A N 1
ATOM 1607 C CA . ILE A 1 209 ? -35.972 9.891 15.637 1.00 46.91 209 ILE A CA 1
ATOM 1608 C C . ILE A 1 209 ? -35.773 9.003 16.869 1.00 46.91 209 ILE A C 1
ATOM 1610 O O . ILE A 1 209 ? -35.228 7.909 16.779 1.00 46.91 209 ILE A O 1
ATOM 1614 N N . ARG A 1 210 ? -36.209 9.530 18.022 1.00 40.97 210 ARG A N 1
ATOM 1615 C CA . ARG A 1 210 ? -36.470 8.842 19.301 1.00 40.97 210 ARG A CA 1
ATOM 1616 C C . ARG A 1 210 ? -35.653 7.564 19.534 1.00 40.97 210 ARG A C 1
ATOM 1618 O O . ARG A 1 210 ? -36.050 6.470 19.132 1.00 40.97 210 ARG A O 1
ATOM 1625 N N . LEU A 1 211 ? -34.645 7.680 20.393 1.00 43.78 211 LEU A N 1
ATOM 1626 C CA . LEU A 1 211 ? -34.393 6.626 21.371 1.00 43.78 211 LEU A CA 1
ATOM 1627 C C . LEU A 1 211 ? -35.700 6.424 22.158 1.00 43.78 211 LEU A C 1
ATOM 1629 O O . LEU A 1 211 ? -36.015 7.192 23.063 1.00 43.78 211 LEU A O 1
ATOM 1633 N N . LEU A 1 212 ? -36.507 5.438 21.759 1.00 42.62 212 LEU A N 1
ATOM 1634 C CA . LEU A 1 212 ? -37.463 4.819 22.668 1.00 42.62 212 LEU A CA 1
ATOM 1635 C C . LEU A 1 212 ? -36.619 4.261 23.818 1.00 42.62 212 LEU A C 1
ATOM 1637 O O . LEU A 1 212 ? -35.758 3.416 23.551 1.00 42.62 212 LEU A O 1
ATOM 1641 N N . PRO A 1 213 ? -36.792 4.746 25.058 1.00 38.72 213 PRO A N 1
ATOM 1642 C CA . PRO A 1 213 ? -36.130 4.139 26.193 1.00 38.72 213 PRO A CA 1
ATOM 1643 C C . PRO A 1 213 ? -36.651 2.707 26.288 1.00 38.72 213 PRO A C 1
ATOM 1645 O O . PRO A 1 213 ? -37.811 2.457 26.596 1.00 38.72 213 PRO A O 1
ATOM 1648 N N . LEU A 1 214 ? -35.790 1.758 25.945 1.00 45.16 214 LEU A N 1
ATOM 1649 C CA . LEU A 1 214 ? -35.950 0.359 26.307 1.00 45.16 214 LEU A CA 1
ATOM 1650 C C . LEU A 1 214 ? -35.322 0.172 27.689 1.00 45.16 214 LEU A C 1
ATOM 1652 O O . LEU A 1 214 ? -34.392 -0.607 27.813 1.00 45.16 214 LEU A O 1
ATOM 1656 N N . PHE A 1 215 ? -35.797 0.954 28.666 1.00 35.53 215 PHE A N 1
ATOM 1657 C CA . PHE A 1 215 ? -35.789 0.717 30.114 1.00 35.53 215 PHE A CA 1
ATOM 1658 C C . PHE A 1 215 ? -36.797 1.668 30.762 1.00 35.53 215 PHE A C 1
ATOM 1660 O O . PHE A 1 215 ? -36.733 2.881 30.454 1.00 35.53 215 PHE A O 1
#

Sequence (215 aa):
MWEGGGRGASDRILSYYSYLFGFPSHRVLLLEQVVVTLIGGALPLILYKGVSSLLPSLLFALSTFTLPSLLSDLLTSLLLSGDPLFTPRRCTALSLVASLPWVSILTLLGLAARLTGSHALIPRAFMAGFSLSLSLRLLALYALTSRDRFRALLSSILQPLSCLFSAIPLLPIDWRSLLLGLTSSLILLSAVWLVVKVVERWRGDREQIRLLPLF